Protein AF-A0A7K2ZCA6-F1 (afdb_monomer_lite)

Foldseek 3Di:
DLVQLPDPPVVSLQVVLVVLVVVCVVCLQDLQVSLNSVLSNLVVAPVSCVRNVVSLLCCQPVVPRHPNNLLSNLLSLLALHDPRNVVVSVVSNVSSLVSCQPPVVDLSSLLSNLVRLLQNCVRHDLVSSVVSLLSSLVSQLVDPVSLVVSLVSLLVSLQPRPCSLVSVLVVCVVCVPSCCSRYPPVSNVSSVVNVVVVVPDDDPDPPDPPPDDDDDDD

Radius of gyration: 22.07 Å; chains: 1; bounding box: 41×83×49 Å

Secondary structure (DSSP, 8-state):
-GGGGG---HHHHHHHHHHHHHHHHH-TT--HHHHHHHHHHHTTGGGGHHHHHHHHHHHHTTSPPPHHHHHHHHHHHTS---TTTHHHHHHHHHHHHHHIIIII--HHHHHHHHHHHHHTTTTS-HHHHHHHHHHHHHHHTTSHHHHHHHHHHHHHHHHHSTTHHHHHHHHHHH-HHHHHTTS-HHHHHHHHHHHHHHHHS-----------------

pLDDT: mean 90.27, std 11.47, range [48.47, 98.44]

Structure (mmCIF, N/CA/C/O backbone):
data_AF-A0A7K2ZCA6-F1
#
_entry.id   AF-A0A7K2ZCA6-F1
#
loop_
_atom_site.group_PDB
_atom_site.id
_atom_site.type_symbol
_atom_site.label_atom_id
_atom_site.label_alt_id
_atom_site.label_comp_id
_atom_site.label_asym_id
_atom_site.label_entity_id
_atom_site.label_seq_id
_atom_site.pdbx_PDB_ins_code
_atom_site.Cartn_x
_atom_site.Cartn_y
_atom_site.Cartn_z
_atom_site.occupancy
_atom_site.B_iso_or_equiv
_atom_site.auth_seq_id
_atom_site.auth_comp_id
_atom_site.auth_asym_id
_atom_site.auth_atom_id
_atom_site.pdbx_PDB_model_num
ATOM 1 N N . LEU A 1 1 ? -4.082 -8.682 19.786 1.00 84.31 1 LEU A N 1
ATOM 2 C CA . LEU A 1 1 ? -4.852 -7.916 18.774 1.00 84.31 1 LEU A CA 1
ATOM 3 C C . LEU A 1 1 ? -5.697 -8.796 17.848 1.00 84.31 1 LEU A C 1
ATOM 5 O O . LEU A 1 1 ? -6.873 -8.498 17.698 1.00 84.31 1 LEU A O 1
ATOM 9 N N . ARG A 1 2 ? -5.171 -9.902 17.298 1.00 87.31 2 ARG A N 1
ATOM 10 C CA . ARG A 1 2 ? -5.902 -10.828 16.404 1.00 87.31 2 ARG A CA 1
ATOM 11 C C . ARG A 1 2 ? -7.335 -11.179 16.836 1.00 87.31 2 ARG A C 1
ATOM 13 O O . ARG A 1 2 ? -8.268 -10.980 16.070 1.00 87.31 2 ARG A O 1
ATOM 20 N N . ALA A 1 3 ? -7.519 -11.651 18.072 1.00 86.75 3 ALA A N 1
ATOM 21 C CA . ALA A 1 3 ? -8.837 -12.038 18.590 1.00 86.75 3 ALA A CA 1
ATOM 22 C C . ALA A 1 3 ? -9.839 -10.868 18.645 1.00 86.75 3 ALA A C 1
ATOM 24 O O . ALA A 1 3 ? -11.035 -11.074 18.471 1.00 86.75 3 ALA A O 1
ATOM 25 N N . LEU A 1 4 ? -9.354 -9.635 18.827 1.00 87.25 4 LEU A N 1
ATOM 26 C CA . LEU A 1 4 ? -10.199 -8.440 18.867 1.00 87.25 4 LEU A CA 1
ATOM 27 C C . LEU A 1 4 ? -10.779 -8.095 17.491 1.00 87.25 4 LEU A C 1
ATOM 29 O O . LEU A 1 4 ? -11.805 -7.428 17.416 1.00 87.25 4 LEU A O 1
ATOM 33 N N . ALA A 1 5 ? -10.153 -8.557 16.403 1.00 87.19 5 ALA A N 1
ATOM 34 C CA . ALA A 1 5 ? -10.639 -8.289 15.056 1.00 87.19 5 ALA A CA 1
ATOM 35 C C . ALA A 1 5 ? -11.974 -8.993 14.746 1.00 87.19 5 ALA A C 1
ATOM 37 O O . ALA A 1 5 ? -12.707 -8.533 13.879 1.00 87.19 5 ALA A O 1
ATOM 38 N N . GLY A 1 6 ? -12.312 -10.074 15.455 1.00 84.50 6 GLY A N 1
ATOM 39 C CA . GLY A 1 6 ? -13.585 -10.787 15.287 1.00 84.50 6 GLY A CA 1
ATOM 40 C C . GLY A 1 6 ? -14.728 -10.265 16.164 1.00 84.50 6 GLY A C 1
ATOM 41 O O . GLY A 1 6 ? -15.793 -10.872 16.193 1.00 84.50 6 GLY A O 1
ATOM 42 N N . LEU A 1 7 ? -14.513 -9.194 16.937 1.00 84.94 7 LEU A N 1
ATOM 43 C CA . LEU A 1 7 ? -15.548 -8.638 17.806 1.00 84.94 7 LEU A CA 1
ATOM 44 C C . LEU A 1 7 ? -16.458 -7.695 17.014 1.00 84.94 7 LEU A C 1
ATOM 46 O O . LEU A 1 7 ? -16.050 -6.596 16.642 1.00 84.94 7 LEU A O 1
ATOM 50 N N . ASP A 1 8 ? -17.711 -8.104 16.826 1.00 79.38 8 ASP A N 1
ATOM 51 C CA . ASP A 1 8 ? -18.720 -7.298 16.126 1.00 79.38 8 ASP A CA 1
ATOM 52 C C . ASP A 1 8 ? -19.685 -6.565 17.063 1.00 79.38 8 ASP A C 1
ATOM 54 O O . ASP A 1 8 ? -20.478 -5.737 16.616 1.00 79.38 8 ASP A O 1
ATOM 58 N N . THR A 1 9 ? -19.590 -6.799 18.377 1.00 82.62 9 THR A N 1
ATOM 59 C CA . THR A 1 9 ? -20.341 -6.031 19.376 1.00 82.62 9 THR A CA 1
ATOM 60 C C . THR A 1 9 ? -19.927 -4.554 19.300 1.00 82.62 9 THR A C 1
ATOM 62 O O . THR A 1 9 ? -18.787 -4.238 19.656 1.00 82.62 9 THR A O 1
ATOM 65 N N . PRO A 1 10 ? -20.816 -3.618 18.904 1.00 74.75 10 PRO A N 1
ATOM 66 C CA . PRO A 1 10 ? -20.415 -2.253 18.541 1.00 74.75 10 PRO A CA 1
ATOM 67 C C . PRO A 1 10 ? -19.686 -1.489 19.654 1.00 74.75 10 PRO A C 1
ATOM 69 O O . PRO A 1 10 ? -18.683 -0.825 19.402 1.00 74.75 10 PRO A O 1
ATOM 72 N N . ALA A 1 11 ? -20.147 -1.626 20.902 1.00 78.19 11 ALA A N 1
ATOM 73 C CA . ALA A 1 11 ? -19.530 -0.971 22.056 1.00 78.19 11 ALA A CA 1
ATOM 74 C C . ALA A 1 11 ? -18.094 -1.461 22.324 1.00 78.19 11 ALA A C 1
ATOM 76 O O . ALA A 1 11 ? -17.221 -0.664 22.665 1.00 78.19 11 ALA A O 1
ATOM 77 N N . LEU A 1 12 ? -17.836 -2.759 22.123 1.00 81.19 12 LEU A N 1
ATOM 78 C CA . LEU A 1 12 ? -16.498 -3.337 22.267 1.00 81.19 12 LEU A CA 1
ATOM 79 C C . LEU A 1 12 ? -15.608 -2.938 21.090 1.00 81.19 12 LEU A C 1
ATOM 81 O O . LEU A 1 12 ? -14.467 -2.542 21.299 1.00 81.19 12 LEU A O 1
ATOM 85 N N . ALA A 1 13 ? -16.141 -2.966 19.868 1.00 76.75 13 ALA A N 1
ATOM 86 C CA . ALA A 1 13 ? -15.397 -2.615 18.665 1.00 76.75 13 ALA A CA 1
ATOM 87 C C . ALA A 1 13 ? -14.860 -1.169 18.697 1.00 76.75 13 ALA A C 1
ATOM 89 O O . ALA A 1 13 ? -13.738 -0.920 18.254 1.00 76.75 13 ALA A O 1
ATOM 90 N N . LEU A 1 14 ? -15.613 -0.228 19.281 1.00 75.00 14 LEU A N 1
ATOM 91 C CA . LEU A 1 14 ? -15.149 1.148 19.497 1.00 75.00 14 LEU A CA 1
ATOM 92 C C . LEU A 1 14 ? -13.983 1.225 20.497 1.00 75.00 14 LEU A C 1
ATOM 94 O O . LEU A 1 14 ? -13.027 1.961 20.261 1.00 75.00 14 LEU A O 1
ATOM 98 N N . HIS A 1 15 ? -14.018 0.435 21.575 1.00 84.69 15 HIS A N 1
ATOM 99 C CA . HIS A 1 15 ? -12.923 0.369 22.553 1.00 84.69 15 HIS A CA 1
ATOM 100 C C . HIS A 1 15 ? -11.640 -0.232 21.970 1.00 84.69 15 HIS A C 1
ATOM 102 O O . HIS A 1 15 ? -10.538 0.193 22.318 1.00 84.69 15 HIS A O 1
ATOM 108 N N . VAL A 1 16 ? -11.762 -1.188 21.044 1.00 87.06 16 VAL A N 1
ATOM 109 C CA . VAL A 1 16 ? -10.603 -1.843 20.420 1.00 87.06 16 VAL A CA 1
ATOM 110 C C . VAL A 1 16 ? -9.707 -0.844 19.683 1.00 87.06 16 VAL A C 1
ATOM 112 O O . VAL A 1 16 ? -8.489 -1.003 19.702 1.00 87.06 16 VAL A O 1
ATOM 115 N N . ALA A 1 17 ? -10.261 0.218 19.093 1.00 84.31 17 ALA A N 1
ATOM 116 C CA . ALA A 1 17 ? -9.454 1.262 18.459 1.00 84.31 17 ALA A CA 1
ATOM 117 C C . ALA A 1 17 ? -8.505 1.959 19.455 1.00 84.31 17 ALA A C 1
ATOM 119 O O . ALA A 1 17 ? -7.368 2.264 19.096 1.00 84.31 17 ALA A O 1
ATOM 120 N N . GLY A 1 18 ? -8.945 2.171 20.701 1.00 89.12 18 GLY A N 1
ATOM 121 C CA . GLY A 1 18 ? -8.100 2.682 21.784 1.00 89.12 18 GLY A CA 1
ATOM 122 C C . GLY A 1 18 ? -6.982 1.704 22.142 1.00 89.12 18 GLY A C 1
ATOM 123 O O . GLY A 1 18 ? -5.816 2.083 22.142 1.00 89.12 18 GLY A O 1
ATOM 124 N N . LEU A 1 19 ? -7.317 0.420 22.305 1.00 92.75 19 LEU A N 1
ATOM 125 C CA . LEU A 1 19 ? -6.338 -0.632 22.613 1.00 92.75 19 LEU A CA 1
ATOM 126 C C . LEU A 1 19 ? -5.270 -0.798 21.522 1.00 92.75 19 LEU A C 1
ATOM 128 O O . LEU A 1 19 ? -4.112 -1.071 21.821 1.00 92.75 19 LEU A O 1
ATOM 132 N N . VAL A 1 20 ? -5.638 -0.635 20.247 1.00 93.06 20 VAL A N 1
ATOM 133 C CA . VAL A 1 20 ? -4.668 -0.668 19.140 1.00 93.06 20 VAL A CA 1
ATOM 134 C C . VAL A 1 20 ? -3.692 0.507 19.236 1.00 93.06 20 VAL A C 1
ATOM 136 O O . VAL A 1 20 ? -2.501 0.316 18.999 1.00 93.06 20 VAL A O 1
ATOM 139 N N . ARG A 1 21 ? -4.166 1.704 19.610 1.00 91.56 21 ARG A N 1
ATOM 140 C CA . ARG A 1 21 ? -3.299 2.876 19.820 1.00 91.56 21 ARG A CA 1
ATOM 141 C C . ARG A 1 21 ? -2.362 2.673 21.004 1.00 91.56 21 ARG A C 1
ATOM 143 O O . ARG A 1 21 ? -1.166 2.868 20.847 1.00 91.56 21 ARG A O 1
ATOM 150 N N . GLU A 1 22 ? -2.884 2.214 22.137 1.00 93.69 22 GLU A N 1
ATOM 151 C CA . GLU A 1 22 ? -2.079 1.908 23.327 1.00 93.69 22 GLU A CA 1
ATOM 152 C C . GLU A 1 22 ? -1.014 0.848 23.034 1.00 93.69 22 GLU A C 1
ATOM 154 O O . GLU A 1 22 ? 0.130 0.976 23.461 1.00 93.69 22 GLU A O 1
ATOM 159 N N . TYR A 1 23 ? -1.365 -0.179 22.255 1.00 94.50 23 TYR A N 1
ATOM 160 C CA . TYR A 1 23 ? -0.411 -1.194 21.830 1.00 94.50 23 TYR A CA 1
ATOM 161 C C . TYR A 1 23 ? 0.731 -0.601 20.993 1.00 94.50 23 TYR A C 1
ATOM 163 O O . TYR A 1 23 ? 1.888 -0.920 21.256 1.00 94.50 23 TYR A O 1
ATOM 171 N N . ILE A 1 24 ? 0.409 0.261 20.021 1.00 95.38 24 ILE A N 1
ATOM 172 C CA . ILE A 1 24 ? 1.396 0.954 19.179 1.00 95.38 24 ILE A CA 1
ATOM 173 C C . ILE A 1 24 ? 2.287 1.872 20.020 1.00 95.38 24 ILE A C 1
ATOM 175 O O . ILE A 1 24 ? 3.497 1.887 19.820 1.00 95.38 24 ILE A O 1
ATOM 179 N N . ASP A 1 25 ? 1.705 2.612 20.965 1.00 93.88 25 ASP A N 1
ATOM 180 C CA . ASP A 1 25 ? 2.457 3.499 21.855 1.00 93.88 25 ASP A CA 1
ATOM 181 C C . ASP A 1 25 ? 3.431 2.707 22.748 1.00 93.88 25 ASP A C 1
ATOM 183 O O . ASP A 1 25 ? 4.529 3.180 23.037 1.00 93.88 25 ASP A O 1
ATOM 187 N N . ALA A 1 26 ? 3.053 1.491 23.156 1.00 95.75 26 ALA A N 1
ATOM 188 C CA . ALA A 1 26 ? 3.900 0.600 23.948 1.00 95.75 26 ALA A CA 1
ATOM 189 C C . ALA A 1 26 ? 4.946 -0.178 23.121 1.00 95.75 26 ALA A C 1
ATOM 191 O O . ALA A 1 26 ? 5.958 -0.585 23.685 1.00 95.75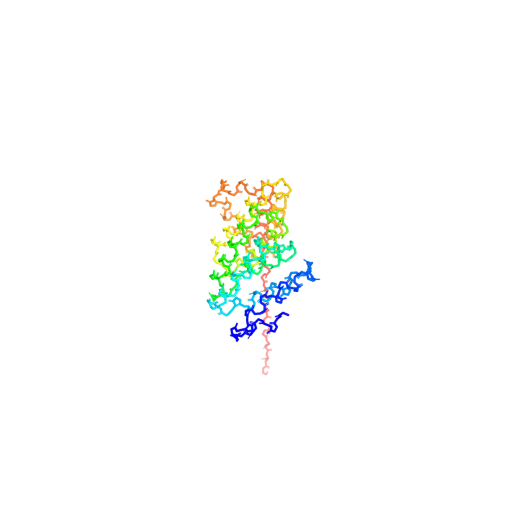 26 ALA A O 1
ATOM 192 N N . HIS A 1 27 ? 4.711 -0.390 21.819 1.00 94.44 27 HIS A N 1
ATOM 193 C CA . HIS A 1 27 ? 5.572 -1.182 20.922 1.00 94.44 27 HIS A CA 1
ATOM 194 C C . HIS A 1 27 ? 5.779 -0.464 19.572 1.00 94.44 27 HIS A C 1
ATOM 196 O O . HIS A 1 27 ? 5.312 -0.942 18.531 1.00 94.44 27 HIS A O 1
ATOM 202 N N . PRO A 1 28 ? 6.449 0.703 19.549 1.00 92.50 28 PRO A N 1
ATOM 203 C CA . PRO A 1 28 ? 6.560 1.540 18.350 1.00 92.50 28 PRO A CA 1
ATOM 204 C C . PRO A 1 28 ? 7.303 0.864 17.182 1.00 92.50 28 PRO A C 1
ATOM 206 O O . PRO A 1 28 ? 7.104 1.215 16.015 1.00 92.50 28 PRO A O 1
ATOM 209 N N . GLU A 1 29 ? 8.151 -0.115 17.473 1.00 93.81 29 GLU A N 1
ATOM 210 C CA . GLU A 1 29 ? 8.862 -0.938 16.498 1.00 93.81 29 GLU A CA 1
ATOM 211 C C . GLU A 1 29 ? 8.018 -2.077 15.902 1.00 93.81 29 GLU A C 1
ATOM 213 O O . GLU A 1 29 ? 8.354 -2.570 14.821 1.00 93.81 29 GLU A O 1
ATOM 218 N N . ASP A 1 30 ? 6.909 -2.473 16.541 1.00 91.25 30 ASP A N 1
ATOM 219 C CA . ASP A 1 30 ? 6.072 -3.593 16.098 1.00 91.25 30 ASP A CA 1
ATOM 220 C C . ASP A 1 30 ? 4.754 -3.140 15.452 1.00 91.25 30 ASP A C 1
ATOM 222 O O . ASP A 1 30 ? 3.684 -3.057 16.060 1.00 91.25 30 ASP A O 1
ATOM 226 N N . GLY A 1 31 ? 4.817 -2.924 14.139 1.00 92.62 31 GLY A N 1
ATOM 227 C CA . GLY A 1 31 ? 3.636 -2.683 13.312 1.00 92.62 31 GLY A CA 1
ATOM 228 C C . GLY A 1 31 ? 2.797 -3.922 12.994 1.00 92.62 31 GLY A C 1
ATOM 229 O O . GLY A 1 31 ? 1.689 -3.783 12.470 1.00 92.62 31 GLY A O 1
ATOM 230 N N . THR A 1 32 ? 3.302 -5.128 13.258 1.00 94.12 32 THR A N 1
ATOM 231 C CA . THR A 1 32 ? 2.765 -6.375 12.692 1.00 94.12 32 THR A CA 1
ATOM 232 C C . THR A 1 32 ? 1.376 -6.674 13.227 1.00 94.12 32 THR A C 1
ATOM 234 O O . THR A 1 32 ? 0.446 -6.897 12.455 1.00 94.12 32 THR A O 1
ATOM 237 N N . HIS A 1 33 ? 1.204 -6.616 14.546 1.00 92.94 33 HIS A N 1
ATOM 238 C CA . HIS A 1 33 ? -0.065 -6.946 15.189 1.00 92.94 33 HIS A CA 1
ATOM 239 C C . HIS A 1 33 ? -1.157 -5.902 14.915 1.00 92.94 33 HIS A C 1
ATOM 241 O O . HIS A 1 33 ? -2.334 -6.252 14.798 1.00 92.94 33 HIS A O 1
ATOM 247 N N . ALA A 1 34 ? -0.779 -4.626 14.791 1.00 93.44 34 ALA A N 1
ATOM 248 C CA . ALA A 1 34 ? -1.700 -3.560 14.408 1.00 93.44 34 ALA A CA 1
ATOM 249 C C . ALA A 1 34 ? -2.155 -3.718 12.950 1.00 93.44 34 ALA A C 1
ATOM 251 O O . ALA A 1 34 ? -3.348 -3.625 12.655 1.00 93.44 34 ALA A O 1
ATOM 252 N N . ALA A 1 35 ? -1.224 -4.018 12.044 1.00 96.00 35 ALA A N 1
ATOM 253 C CA . ALA A 1 35 ? -1.536 -4.277 10.646 1.00 96.00 35 ALA A CA 1
ATOM 254 C C . ALA A 1 35 ? -2.390 -5.544 10.474 1.00 96.00 35 ALA A C 1
ATOM 256 O O . ALA A 1 35 ? -3.366 -5.512 9.731 1.00 96.00 35 ALA A O 1
ATOM 257 N N . GLU A 1 36 ? -2.102 -6.620 11.211 1.00 95.44 36 GLU A N 1
ATOM 258 C CA . GLU A 1 36 ? -2.918 -7.841 11.213 1.00 95.44 36 GLU A CA 1
ATOM 259 C C . GLU A 1 36 ? -4.351 -7.573 11.699 1.00 95.44 36 GLU A C 1
ATOM 261 O O . GLU A 1 36 ? -5.309 -8.067 11.106 1.00 95.44 36 GLU A O 1
ATOM 266 N N . TYR A 1 37 ? -4.524 -6.748 12.738 1.00 94.81 37 TYR A N 1
ATOM 267 C CA . TYR A 1 37 ? -5.855 -6.317 13.170 1.00 94.81 37 TYR A CA 1
ATOM 268 C C . TYR A 1 37 ? -6.615 -5.596 12.047 1.00 94.81 37 TYR A C 1
ATOM 270 O O . TYR A 1 37 ? -7.779 -5.912 11.792 1.00 94.81 37 TYR A O 1
ATOM 278 N N . VAL A 1 38 ? -5.960 -4.658 11.355 1.00 95.88 38 VAL A N 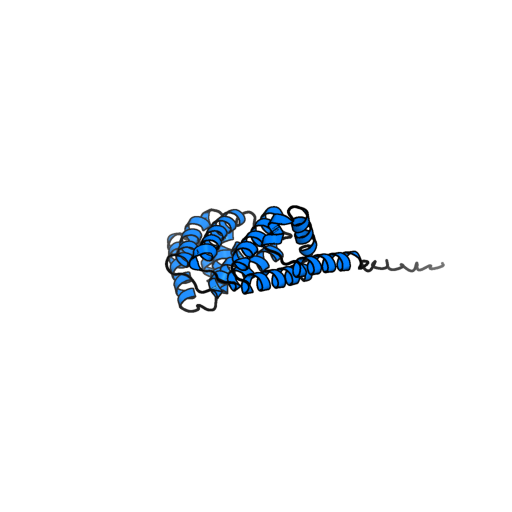1
ATOM 279 C CA . VAL A 1 38 ? -6.560 -3.938 10.221 1.00 95.88 38 VAL A CA 1
ATOM 280 C C . VAL A 1 38 ? -6.912 -4.904 9.089 1.00 95.88 38 VAL A C 1
ATOM 282 O O . VAL A 1 38 ? -8.025 -4.840 8.574 1.00 95.88 38 VAL A O 1
ATOM 285 N N . ASP A 1 39 ? -6.010 -5.821 8.739 1.00 95.88 39 ASP A N 1
ATOM 286 C CA . ASP A 1 39 ? -6.201 -6.810 7.671 1.00 95.88 39 ASP A CA 1
ATOM 287 C C . ASP A 1 39 ? -7.420 -7.704 7.926 1.00 95.88 39 ASP A C 1
ATOM 289 O O . ASP A 1 39 ? -8.269 -7.866 7.054 1.00 95.88 39 ASP A O 1
ATOM 293 N N . LEU A 1 40 ? -7.572 -8.200 9.155 1.00 94.75 40 LEU A N 1
ATOM 294 C CA . LEU A 1 40 ? -8.720 -9.018 9.548 1.00 94.75 40 LEU A CA 1
ATOM 295 C C . LEU A 1 40 ? -10.022 -8.209 9.592 1.00 94.75 40 LEU A C 1
ATOM 297 O O . LEU A 1 40 ? -11.070 -8.684 9.150 1.00 94.75 40 LEU A O 1
ATOM 301 N N . ARG A 1 41 ? -9.988 -6.968 10.095 1.00 93.56 41 ARG A N 1
ATOM 302 C CA . ARG A 1 41 ? -11.185 -6.111 10.112 1.00 93.56 41 ARG A CA 1
ATOM 303 C C . ARG A 1 41 ? -11.647 -5.742 8.713 1.00 93.56 41 ARG A C 1
ATOM 305 O O . ARG A 1 41 ? -12.850 -5.709 8.486 1.00 93.56 41 ARG A O 1
ATOM 312 N N . LEU A 1 42 ? -10.729 -5.529 7.776 1.00 95.06 42 LEU A N 1
ATOM 313 C CA . LEU A 1 42 ? -11.052 -5.235 6.380 1.00 95.06 42 LEU A CA 1
ATOM 314 C C . LEU A 1 42 ? -11.949 -6.307 5.735 1.00 95.06 42 LEU A C 1
ATOM 316 O O . LEU A 1 42 ? -12.755 -5.981 4.865 1.00 95.06 42 LEU A O 1
ATOM 320 N N . GLU A 1 43 ? -11.857 -7.562 6.178 1.00 93.00 43 GLU A N 1
ATOM 321 C CA . GLU A 1 43 ? -12.674 -8.668 5.662 1.00 93.00 43 GLU A CA 1
ATOM 322 C C . GLU A 1 43 ? -14.130 -8.658 6.165 1.00 93.00 43 GLU A C 1
ATOM 324 O O . GLU A 1 43 ? -14.976 -9.340 5.594 1.00 93.00 43 GLU A O 1
ATOM 329 N N . HIS A 1 44 ? -14.475 -7.801 7.134 1.00 89.19 44 HIS A N 1
ATOM 330 C CA . HIS A 1 44 ? -15.870 -7.557 7.541 1.00 89.19 44 HIS A CA 1
ATOM 331 C C . HIS A 1 44 ? -16.608 -6.619 6.5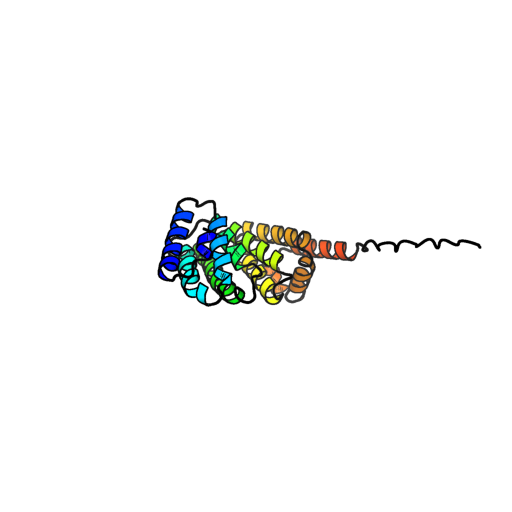58 1.00 89.19 44 HIS A C 1
ATOM 333 O O . HIS A 1 44 ? -17.739 -6.191 6.802 1.00 89.19 44 HIS A O 1
ATOM 339 N N . GLY A 1 45 ? -15.970 -6.282 5.431 1.00 82.25 45 GLY A N 1
ATOM 340 C CA . GLY A 1 45 ? -16.574 -5.546 4.328 1.00 82.25 45 GLY A CA 1
ATOM 341 C C . GLY A 1 45 ? -16.920 -4.094 4.686 1.00 82.25 45 GLY A C 1
ATOM 342 O O . GLY A 1 45 ? -16.226 -3.465 5.489 1.00 82.25 45 GLY A O 1
ATOM 343 N N . PRO A 1 46 ? -17.990 -3.522 4.101 1.00 80.25 46 PRO A N 1
ATOM 344 C CA . PRO A 1 46 ? -18.327 -2.105 4.271 1.00 80.25 46 PRO A CA 1
ATOM 345 C C . PRO A 1 46 ? -18.545 -1.668 5.727 1.00 80.25 46 PRO A C 1
ATOM 347 O O . PRO A 1 46 ? -18.268 -0.517 6.064 1.00 80.25 46 PRO A O 1
ATOM 350 N N . ALA A 1 47 ? -18.987 -2.576 6.605 1.00 84.44 47 ALA A N 1
ATOM 351 C CA . ALA A 1 47 ? -19.205 -2.285 8.022 1.00 84.44 47 ALA A CA 1
ATOM 352 C C . ALA A 1 47 ? -17.903 -1.917 8.759 1.00 84.44 47 ALA A C 1
ATOM 354 O O . ALA A 1 47 ? -17.919 -1.106 9.687 1.00 84.44 47 ALA A O 1
ATOM 355 N N . ALA A 1 48 ? -16.757 -2.442 8.310 1.00 90.75 48 ALA A N 1
ATOM 356 C CA . ALA A 1 48 ? -15.455 -2.150 8.904 1.00 90.75 48 ALA A CA 1
ATOM 357 C C . ALA A 1 48 ? -15.044 -0.680 8.747 1.00 90.75 48 ALA A C 1
ATOM 359 O O . ALA A 1 48 ? -14.254 -0.174 9.548 1.00 90.75 48 ALA A O 1
ATOM 360 N N . ARG A 1 49 ? -15.593 0.023 7.745 1.00 93.00 49 ARG A N 1
ATOM 361 C CA . ARG A 1 49 ? -15.233 1.411 7.430 1.00 93.00 49 ARG A CA 1
ATOM 362 C C . ARG A 1 49 ? -15.434 2.343 8.619 1.00 93.00 49 ARG A C 1
ATOM 364 O O . ARG A 1 49 ? -14.562 3.163 8.887 1.00 93.00 49 ARG A O 1
ATOM 371 N 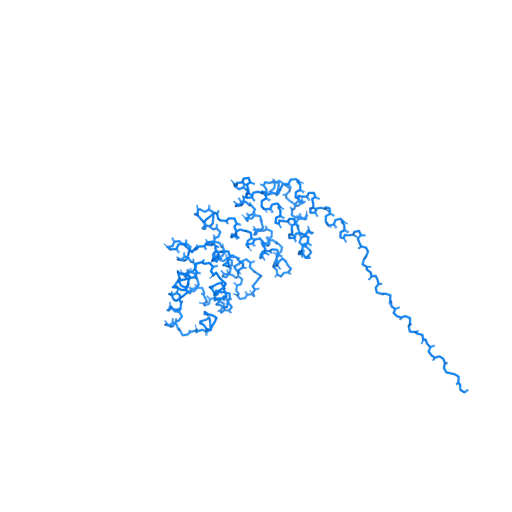N . ALA A 1 50 ? -16.540 2.190 9.349 1.00 90.00 50 ALA A N 1
ATOM 372 C CA . ALA A 1 50 ? -16.870 3.042 10.493 1.00 90.00 50 ALA A CA 1
ATOM 373 C C . ALA A 1 50 ? -15.829 2.968 11.627 1.00 90.00 50 ALA A C 1
ATOM 375 O O . ALA A 1 50 ? -15.696 3.916 12.392 1.00 90.00 50 ALA A O 1
ATOM 376 N N . LEU A 1 51 ? -15.077 1.866 11.716 1.00 90.50 51 LEU A N 1
ATOM 377 C CA . LEU A 1 51 ? -14.041 1.658 12.730 1.00 90.50 51 LEU A CA 1
ATOM 378 C C . LEU A 1 51 ? -12.643 1.954 12.185 1.00 90.50 51 LEU A C 1
ATOM 380 O O . LEU A 1 51 ? -11.847 2.630 12.833 1.00 90.50 51 LEU A O 1
ATOM 384 N N . LEU A 1 52 ? -12.337 1.440 10.990 1.00 94.81 52 LEU A N 1
ATOM 385 C CA . LEU A 1 52 ? -10.993 1.508 10.427 1.00 94.81 52 LEU A CA 1
ATOM 386 C C . LEU A 1 52 ? -10.635 2.894 9.912 1.00 94.81 52 LEU A C 1
ATOM 388 O O . LEU A 1 52 ? -9.489 3.301 10.082 1.00 94.81 52 LEU A O 1
ATOM 392 N N . LEU A 1 53 ? -11.584 3.627 9.321 1.00 94.88 53 LEU A N 1
ATOM 393 C CA . LEU A 1 53 ? -11.288 4.961 8.807 1.00 94.88 53 LEU A CA 1
ATOM 394 C C . LEU A 1 53 ? -10.887 5.920 9.942 1.00 94.88 53 LEU A C 1
ATOM 396 O O . LEU A 1 53 ? -9.775 6.438 9.876 1.00 94.88 53 LEU A O 1
ATOM 400 N N . PRO A 1 54 ? -11.666 6.093 11.031 1.00 93.75 54 PRO A N 1
ATOM 401 C CA . PRO A 1 54 ? -11.236 6.942 12.144 1.00 93.75 54 PRO A CA 1
ATOM 402 C C . PRO A 1 54 ? -9.943 6.462 12.817 1.00 93.75 54 PRO A C 1
ATOM 404 O O . PRO A 1 54 ? -9.100 7.277 13.198 1.00 93.75 54 PRO A O 1
ATOM 407 N N . LEU A 1 55 ? -9.753 5.143 12.950 1.00 94.12 55 LEU A N 1
ATOM 408 C CA . LEU A 1 55 ? -8.531 4.583 13.527 1.00 94.12 55 LEU A CA 1
ATOM 409 C C . LEU A 1 55 ? -7.302 4.958 12.692 1.00 94.12 55 LEU A C 1
ATOM 411 O O . LEU A 1 55 ? -6.385 5.590 13.213 1.00 94.12 55 LEU A O 1
ATOM 415 N N . VAL A 1 56 ? -7.292 4.609 11.403 1.00 96.31 56 VAL A N 1
ATOM 416 C CA . VAL A 1 56 ? -6.153 4.858 10.508 1.00 96.31 56 VAL A CA 1
ATOM 417 C C . VAL A 1 56 ? -5.928 6.355 10.323 1.00 96.31 56 VAL A C 1
ATOM 419 O O . VAL A 1 56 ? -4.792 6.806 10.431 1.00 96.31 56 VAL A O 1
ATOM 422 N N . THR A 1 57 ? -6.984 7.151 10.131 1.00 95.50 57 THR A N 1
ATOM 423 C CA . THR A 1 57 ? -6.848 8.608 10.022 1.00 95.50 57 THR A CA 1
ATOM 424 C C . THR A 1 57 ? -6.203 9.198 11.271 1.00 95.50 57 THR A C 1
ATOM 426 O O . THR A 1 57 ? -5.237 9.943 11.135 1.00 95.50 57 THR A O 1
ATOM 429 N N . GLY A 1 58 ? -6.645 8.833 12.477 1.00 94.25 58 GLY A N 1
ATOM 430 C CA . GLY A 1 58 ? -6.031 9.379 13.689 1.00 94.25 58 GLY A CA 1
ATOM 431 C C . GLY A 1 58 ? -4.653 8.786 14.013 1.00 94.25 58 GLY A C 1
ATOM 432 O O . GLY A 1 58 ? -3.901 9.396 14.765 1.00 94.25 58 GLY A O 1
ATOM 433 N N . LEU A 1 59 ? -4.306 7.599 13.494 1.00 94.25 59 LEU A N 1
ATOM 434 C CA . LEU A 1 59 ? -2.937 7.054 13.558 1.00 94.25 59 LEU A CA 1
ATOM 435 C C . LEU A 1 59 ? -1.986 7.776 12.599 1.00 94.25 59 LEU A C 1
ATOM 437 O O . LEU A 1 59 ? -0.778 7.655 12.738 1.00 94.25 59 LEU A O 1
ATOM 441 N N . LEU A 1 60 ? -2.506 8.488 11.603 1.00 95.38 60 LEU A N 1
ATOM 442 C CA . LEU A 1 60 ? -1.690 9.233 10.651 1.00 95.38 60 LEU A CA 1
ATOM 443 C C . LEU A 1 60 ? -1.666 10.723 10.989 1.00 95.38 60 LEU A C 1
ATOM 445 O O . LEU A 1 60 ? -0.605 11.326 10.975 1.00 95.38 60 LEU A O 1
ATOM 449 N N . ARG A 1 61 ? -2.813 11.328 11.306 1.00 93.00 61 ARG A N 1
ATOM 450 C CA . ARG A 1 61 ? -2.957 12.789 11.396 1.00 93.00 61 ARG A CA 1
ATOM 451 C C . ARG A 1 61 ? -2.895 13.337 12.819 1.00 93.00 61 ARG A C 1
ATOM 453 O O . ARG A 1 61 ? -2.240 14.351 13.024 1.00 93.00 61 ARG A O 1
ATOM 460 N N . ASP A 1 62 ? -3.542 12.679 13.780 1.00 91.75 62 ASP A N 1
ATOM 461 C CA . ASP A 1 62 ? -3.688 13.230 15.137 1.00 91.75 62 ASP A CA 1
ATOM 462 C C . ASP A 1 62 ? -2.457 12.930 16.000 1.00 91.75 62 ASP A C 1
ATOM 464 O O . ASP A 1 62 ? -1.830 13.827 16.560 1.00 91.75 62 ASP A O 1
ATOM 468 N N . ARG A 1 63 ? -2.086 11.647 16.075 1.00 88.88 63 ARG A N 1
ATOM 469 C CA . ARG A 1 63 ? -0.841 11.169 16.684 1.00 88.88 63 ARG A CA 1
ATOM 470 C C . ARG A 1 63 ? -0.162 10.247 15.671 1.00 88.88 63 ARG A C 1
ATOM 472 O O . ARG A 1 63 ? -0.499 9.061 15.637 1.00 88.88 63 ARG A O 1
ATOM 479 N N . PRO A 1 64 ? 0.728 10.786 14.819 1.00 94.00 64 PRO A N 1
ATOM 480 C CA . PRO A 1 64 ? 1.360 10.012 13.763 1.00 94.00 64 PRO A CA 1
ATOM 481 C C . PRO A 1 64 ? 2.109 8.793 14.307 1.00 94.00 64 PRO A C 1
ATOM 483 O O . PRO A 1 64 ? 3.003 8.916 15.143 1.00 94.00 64 PRO A O 1
ATOM 486 N N . ALA A 1 65 ? 1.748 7.617 13.806 1.00 95.25 65 ALA A N 1
ATOM 487 C CA . ALA A 1 65 ? 2.387 6.361 14.137 1.00 95.25 65 ALA A CA 1
ATOM 488 C C . ALA A 1 65 ? 3.823 6.318 13.576 1.00 95.25 65 ALA A C 1
ATOM 490 O O . ALA A 1 65 ? 4.102 6.874 12.502 1.00 95.25 65 ALA A O 1
ATOM 491 N N . PRO A 1 66 ? 4.744 5.624 14.261 1.00 96.12 66 PRO A N 1
ATOM 492 C CA . PRO A 1 66 ? 6.130 5.528 13.826 1.00 96.12 66 PRO A CA 1
ATOM 493 C C . PRO A 1 66 ? 6.260 4.768 12.488 1.00 96.12 66 PRO A C 1
ATOM 495 O O . PRO A 1 66 ? 5.364 4.002 12.105 1.00 96.12 66 PRO A O 1
ATOM 498 N N . PRO A 1 67 ? 7.369 4.963 11.746 1.00 96.50 67 PRO A N 1
ATOM 499 C CA . PRO A 1 67 ? 7.583 4.343 10.436 1.00 96.50 67 PRO A CA 1
ATOM 500 C C . PRO A 1 67 ? 7.358 2.822 10.351 1.00 96.50 67 PRO A C 1
ATOM 502 O O . PRO A 1 67 ? 6.753 2.390 9.366 1.00 96.50 67 PRO A O 1
ATOM 505 N N . PRO A 1 68 ? 7.752 1.990 11.341 1.00 97.44 68 PRO A N 1
ATOM 506 C CA . PRO A 1 68 ? 7.517 0.543 11.281 1.00 97.44 68 PRO A CA 1
ATOM 507 C C . PRO A 1 68 ? 6.027 0.183 11.214 1.00 97.44 68 PRO A C 1
ATOM 509 O O . PRO A 1 68 ? 5.622 -0.677 10.427 1.00 97.44 68 PRO A O 1
ATOM 512 N N . VAL A 1 69 ? 5.193 0.903 11.968 1.00 97.62 69 VAL A N 1
ATOM 513 C CA . VAL A 1 69 ? 3.733 0.741 11.966 1.00 97.62 69 VAL A CA 1
ATOM 514 C C . VAL A 1 69 ? 3.142 1.184 10.634 1.00 97.62 69 VAL A C 1
ATOM 516 O O . VAL A 1 69 ? 2.379 0.438 10.020 1.00 97.62 69 VAL A O 1
ATOM 519 N N . ARG A 1 70 ? 3.536 2.361 10.133 1.00 98.00 70 ARG A N 1
ATOM 520 C CA . ARG A 1 70 ? 3.077 2.859 8.824 1.00 98.00 70 ARG A CA 1
ATOM 521 C C . ARG A 1 70 ? 3.490 1.932 7.682 1.00 98.00 70 ARG A C 1
ATOM 523 O O . ARG A 1 70 ? 2.692 1.679 6.785 1.00 98.00 70 ARG A O 1
ATOM 530 N N . SER A 1 71 ? 4.683 1.349 7.754 1.00 98.25 71 SER A N 1
ATOM 531 C CA . SER A 1 71 ? 5.171 0.362 6.787 1.00 98.25 71 SER A CA 1
ATOM 532 C C . SER A 1 71 ? 4.330 -0.912 6.814 1.00 98.25 71 SER A C 1
ATOM 534 O O . SER A 1 71 ? 3.955 -1.431 5.764 1.00 98.25 71 SER A O 1
ATOM 536 N N . ALA A 1 72 ? 3.983 -1.410 8.003 1.00 98.31 72 ALA A N 1
ATOM 537 C CA . ALA A 1 72 ? 3.110 -2.572 8.145 1.00 98.31 72 ALA A CA 1
ATOM 538 C C . ALA A 1 72 ? 1.693 -2.293 7.606 1.00 98.31 72 ALA A C 1
ATOM 540 O O . ALA A 1 72 ? 1.147 -3.115 6.865 1.00 98.31 72 ALA A O 1
ATOM 541 N N . LEU A 1 73 ? 1.137 -1.107 7.884 1.00 98.12 73 LEU A N 1
ATOM 542 C CA . LEU A 1 73 ? -0.131 -0.656 7.303 1.00 98.12 73 LEU A CA 1
ATOM 543 C C . LEU A 1 73 ? -0.050 -0.566 5.775 1.00 98.12 73 LEU A C 1
ATOM 545 O O . LEU A 1 73 ? -0.938 -1.072 5.096 1.00 98.12 73 LEU A O 1
ATOM 549 N N . ALA A 1 74 ? 1.022 0.000 5.217 1.00 98.31 74 ALA A N 1
ATOM 550 C CA . ALA A 1 74 ? 1.211 0.089 3.772 1.00 98.31 74 ALA A CA 1
ATOM 551 C C . ALA A 1 74 ? 1.195 -1.293 3.099 1.00 98.31 74 ALA A C 1
ATOM 553 O O . ALA A 1 74 ? 0.554 -1.446 2.059 1.00 98.31 74 ALA A O 1
ATOM 554 N N . ARG A 1 75 ? 1.809 -2.320 3.712 1.00 97.75 75 ARG A N 1
ATOM 555 C CA . ARG A 1 75 ? 1.763 -3.700 3.184 1.00 97.75 75 ARG A CA 1
ATOM 556 C C . ARG A 1 75 ? 0.343 -4.246 3.115 1.00 97.75 75 ARG A C 1
ATOM 558 O O . ARG A 1 75 ? -0.039 -4.835 2.108 1.00 97.75 75 ARG A O 1
ATOM 565 N N . VAL A 1 76 ? -0.437 -4.041 4.174 1.00 97.06 76 VAL A N 1
ATOM 566 C CA . VAL A 1 76 ? -1.834 -4.487 4.240 1.00 97.06 76 VAL A CA 1
ATOM 567 C C . VAL A 1 76 ? -2.682 -3.729 3.224 1.00 97.06 76 VAL A C 1
ATOM 569 O O . VAL A 1 76 ? -3.366 -4.334 2.400 1.00 97.06 76 VAL A O 1
ATOM 572 N N . LEU A 1 77 ? -2.610 -2.402 3.215 1.00 97.06 77 LEU A N 1
ATOM 573 C CA . LEU A 1 77 ? -3.463 -1.567 2.372 1.00 97.06 77 LEU A CA 1
ATOM 574 C C . LEU A 1 77 ? -3.148 -1.714 0.874 1.00 97.06 77 LEU A C 1
ATOM 576 O O . LEU A 1 77 ? -4.065 -1.700 0.055 1.00 97.06 77 LEU A O 1
ATOM 580 N N . ALA A 1 78 ? -1.879 -1.925 0.511 1.00 96.50 78 ALA A N 1
ATOM 581 C CA . ALA A 1 78 ? -1.459 -2.184 -0.867 1.00 96.50 78 ALA A CA 1
ATOM 582 C C . ALA A 1 78 ? -1.522 -3.669 -1.274 1.00 96.50 78 ALA A C 1
ATOM 584 O O . ALA A 1 78 ? -1.241 -3.996 -2.432 1.00 96.50 78 ALA A O 1
ATOM 585 N N . GLY A 1 79 ? -1.899 -4.566 -0.359 1.00 92.75 79 GLY A N 1
ATOM 586 C CA . GLY A 1 79 ? -2.121 -5.980 -0.649 1.00 92.75 79 GLY A CA 1
ATOM 587 C C . GLY A 1 79 ? -3.270 -6.216 -1.639 1.00 92.75 79 GLY A C 1
ATOM 588 O O . GLY A 1 79 ? -4.067 -5.326 -1.940 1.00 92.75 79 GLY A O 1
ATOM 589 N N . ALA A 1 80 ? -3.370 -7.439 -2.170 1.00 86.94 80 ALA A N 1
ATOM 590 C CA . ALA A 1 80 ? -4.391 -7.783 -3.166 1.00 86.94 80 ALA A CA 1
ATOM 591 C C . ALA A 1 80 ? -5.830 -7.697 -2.616 1.00 86.94 80 ALA A C 1
ATOM 593 O O . ALA A 1 80 ? -6.735 -7.252 -3.332 1.00 86.94 80 ALA A O 1
ATOM 594 N N . GLY A 1 81 ? -6.019 -8.107 -1.355 1.00 89.00 81 GLY A N 1
ATOM 595 C CA . GLY A 1 81 ? -7.309 -8.152 -0.664 1.00 89.00 81 GLY A CA 1
ATOM 596 C C . GLY A 1 81 ? -8.359 -9.057 -1.324 1.00 89.00 81 GLY A C 1
ATOM 597 O O . GLY A 1 81 ? -8.229 -9.488 -2.476 1.00 89.00 81 GLY A O 1
ATOM 598 N N . SER A 1 82 ? -9.443 -9.310 -0.596 1.00 90.62 82 SER A N 1
ATOM 599 C CA . SER A 1 82 ? -10.655 -9.923 -1.141 1.00 90.62 82 SER A CA 1
ATOM 600 C C . SER A 1 82 ? -11.509 -8.892 -1.886 1.00 90.62 82 SER A C 1
ATOM 602 O O . SER A 1 82 ? -11.299 -7.680 -1.798 1.00 90.62 82 SER A O 1
ATOM 604 N N . THR A 1 83 ? -12.531 -9.353 -2.606 1.00 90.25 83 THR A N 1
ATOM 605 C CA . THR A 1 83 ? -13.519 -8.458 -3.230 1.00 90.25 83 THR A CA 1
ATOM 606 C C . THR A 1 83 ? -14.198 -7.542 -2.205 1.00 90.25 83 THR A C 1
ATOM 608 O O . THR A 1 83 ? -14.468 -6.386 -2.525 1.00 90.25 83 THR A O 1
ATOM 611 N N . ALA A 1 84 ? -14.410 -8.022 -0.974 1.00 90.56 84 ALA A N 1
ATOM 612 C CA . ALA A 1 84 ? -15.047 -7.257 0.094 1.00 90.56 84 ALA A CA 1
ATOM 613 C C . ALA A 1 84 ? -14.128 -6.167 0.671 1.00 90.56 84 ALA A C 1
ATOM 615 O O . ALA A 1 84 ? -14.596 -5.060 0.938 1.00 90.56 84 ALA A O 1
ATOM 616 N N . SER A 1 85 ? -12.826 -6.441 0.821 1.00 93.19 85 SER A N 1
ATOM 617 C CA . SER A 1 85 ? -11.889 -5.484 1.425 1.00 93.19 85 SER A CA 1
ATOM 618 C C . SER A 1 85 ? -11.319 -4.451 0.454 1.00 93.19 85 SER A C 1
ATOM 620 O O . SER A 1 85 ? -10.920 -3.365 0.878 1.00 93.19 85 SER A O 1
ATOM 622 N N . ARG A 1 86 ? -11.289 -4.739 -0.853 1.00 91.62 86 ARG A N 1
ATOM 623 C CA . ARG A 1 86 ? -10.664 -3.875 -1.877 1.00 91.62 86 ARG A CA 1
ATOM 624 C C . ARG A 1 86 ? -11.116 -2.406 -1.873 1.00 91.62 86 ARG A C 1
ATOM 626 O O . ARG A 1 86 ? -10.234 -1.558 -2.019 1.00 91.62 86 ARG A O 1
ATOM 633 N N . PRO A 1 87 ? -12.415 -2.062 -1.747 1.00 93.50 87 PRO A N 1
ATOM 634 C CA . PRO A 1 87 ? -12.834 -0.659 -1.730 1.00 93.50 87 PRO A CA 1
ATOM 635 C C . PRO A 1 87 ? -12.258 0.106 -0.534 1.00 93.50 87 PRO A C 1
ATOM 637 O O . PRO A 1 87 ? -11.663 1.164 -0.715 1.00 93.50 87 PRO A O 1
ATOM 640 N N . LEU A 1 88 ? -12.357 -0.468 0.669 1.00 95.94 88 LEU A N 1
ATOM 641 C CA . LEU A 1 88 ? -11.869 0.173 1.889 1.00 95.94 88 LEU A CA 1
ATOM 642 C C . LEU A 1 88 ? -10.336 0.201 1.950 1.00 95.94 88 LEU A C 1
ATOM 644 O O . LEU A 1 88 ? -9.767 1.204 2.365 1.00 95.94 88 LEU A O 1
ATOM 648 N N . ARG A 1 89 ? -9.645 -0.843 1.467 1.00 95.56 89 ARG A N 1
ATOM 649 C CA . ARG A 1 89 ? -8.179 -0.814 1.306 1.00 95.56 89 ARG A CA 1
ATOM 650 C C . ARG A 1 89 ? -7.739 0.361 0.440 1.00 95.56 89 ARG A C 1
ATOM 652 O O . ARG A 1 89 ? -6.821 1.070 0.828 1.00 95.56 89 ARG A O 1
ATOM 659 N N . ALA A 1 90 ? -8.405 0.584 -0.696 1.00 94.00 90 ALA A N 1
ATOM 660 C CA . ALA A 1 90 ? -8.090 1.701 -1.582 1.00 94.00 90 ALA A CA 1
ATOM 661 C C . ALA A 1 90 ? -8.322 3.055 -0.893 1.00 94.00 90 ALA A C 1
ATOM 663 O O . ALA A 1 90 ? -7.445 3.907 -0.944 1.00 94.00 90 ALA A O 1
ATOM 664 N N . GLU A 1 91 ? -9.450 3.228 -0.199 1.00 96.31 91 GLU A N 1
ATOM 665 C CA . GLU A 1 91 ? -9.744 4.455 0.554 1.00 96.31 91 GLU A CA 1
ATOM 666 C C . GLU A 1 91 ? -8.679 4.748 1.623 1.00 96.31 91 GLU A C 1
ATOM 668 O O . GLU A 1 91 ? -8.128 5.844 1.673 1.00 96.31 91 GLU A O 1
ATOM 673 N N . LEU A 1 92 ? -8.336 3.762 2.453 1.00 97.56 92 LEU A N 1
ATOM 674 C CA . LEU A 1 92 ? -7.338 3.935 3.512 1.00 97.56 92 LEU A CA 1
ATOM 675 C C . LEU A 1 92 ? -5.923 4.133 2.951 1.00 97.56 92 LEU A C 1
ATOM 677 O O . LEU A 1 92 ? -5.119 4.853 3.542 1.00 97.56 92 LEU A O 1
ATOM 681 N N . LEU A 1 93 ? -5.612 3.513 1.810 1.00 97.38 93 LEU A N 1
ATOM 682 C CA . LEU A 1 93 ? -4.335 3.694 1.127 1.00 97.38 93 LEU A CA 1
ATOM 683 C C . LEU A 1 93 ? -4.167 5.126 0.616 1.00 97.38 93 LEU A C 1
ATOM 685 O O . LEU A 1 93 ? -3.070 5.667 0.705 1.00 97.38 93 LEU A O 1
ATOM 689 N N . GLU A 1 94 ? -5.241 5.756 0.135 1.00 96.75 94 GLU A N 1
ATOM 690 C CA . GLU A 1 94 ? -5.221 7.174 -0.236 1.00 96.75 94 GLU A CA 1
ATOM 691 C C . GLU A 1 94 ? -4.906 8.067 0.967 1.00 96.75 94 GLU A C 1
ATOM 693 O O . GLU A 1 94 ? -4.048 8.943 0.863 1.00 96.75 94 GLU A O 1
ATOM 698 N N . VAL A 1 95 ? -5.512 7.791 2.130 1.00 97.50 95 VAL A N 1
ATOM 699 C CA . VAL A 1 95 ? -5.210 8.517 3.377 1.00 97.50 95 VAL A CA 1
ATOM 700 C C . VAL A 1 95 ? -3.731 8.371 3.756 1.00 97.50 95 VAL A C 1
ATOM 702 O O . VAL A 1 95 ? -3.094 9.361 4.124 1.00 97.50 95 VAL A O 1
ATOM 705 N N . LEU A 1 96 ? -3.170 7.160 3.645 1.00 97.69 96 LEU A N 1
ATOM 706 C CA . LEU A 1 96 ? -1.753 6.900 3.914 1.00 97.69 96 LEU A CA 1
ATOM 707 C C . LEU A 1 96 ? -0.844 7.636 2.924 1.00 97.69 96 LEU A C 1
ATOM 709 O O . LEU A 1 96 ? 0.091 8.310 3.341 1.00 97.69 96 LEU A O 1
ATOM 713 N N . LEU A 1 97 ? -1.129 7.558 1.625 1.00 96.25 97 LEU A N 1
ATOM 714 C CA . LEU A 1 97 ? -0.318 8.201 0.590 1.00 96.25 97 LEU A CA 1
ATOM 715 C C . LEU A 1 97 ? -0.342 9.730 0.692 1.00 96.25 97 LEU A C 1
ATOM 717 O O . LEU A 1 97 ? 0.692 10.365 0.494 1.00 96.25 97 LEU A O 1
ATOM 721 N N . GLU A 1 98 ? -1.490 10.325 1.022 1.00 96.44 98 GLU A N 1
ATOM 722 C CA . GLU A 1 98 ? -1.604 11.764 1.281 1.00 96.44 98 GLU A CA 1
ATOM 723 C C . GLU A 1 98 ? -0.762 12.183 2.497 1.00 96.44 98 GLU A C 1
ATOM 725 O O . GLU A 1 98 ? -0.065 13.203 2.460 1.00 96.44 98 GLU A O 1
ATOM 730 N N . PHE A 1 99 ? -0.767 11.372 3.559 1.00 96.69 99 PHE A N 1
ATOM 731 C CA . PHE A 1 99 ? 0.075 11.605 4.728 1.00 96.69 99 PHE A CA 1
ATOM 732 C C . PHE A 1 99 ? 1.571 11.482 4.399 1.00 96.69 99 PHE A C 1
ATOM 734 O O . PHE A 1 99 ? 2.343 12.378 4.744 1.00 96.69 99 PHE A O 1
ATOM 741 N N . GLU A 1 100 ? 1.995 10.427 3.694 1.00 96.00 100 GLU A N 1
ATOM 742 C CA . GLU A 1 100 ? 3.400 10.257 3.288 1.00 96.00 100 GLU A CA 1
ATOM 743 C C . GLU A 1 100 ? 3.872 11.380 2.365 1.00 96.00 100 GLU A C 1
ATOM 745 O O . GLU A 1 100 ? 5.010 11.840 2.463 1.00 96.00 100 GLU A O 1
ATOM 750 N N . GLN A 1 101 ? 2.988 11.864 1.493 1.00 93.62 101 GLN A N 1
ATOM 751 C CA . GLN A 1 101 ? 3.271 12.968 0.588 1.00 93.62 101 GLN A CA 1
ATOM 752 C C . GLN A 1 101 ? 3.561 14.282 1.317 1.00 93.62 101 GLN A C 1
ATOM 754 O O . GLN A 1 101 ? 4.395 15.063 0.843 1.00 93.62 101 GLN A O 1
ATOM 759 N N . THR A 1 102 ? 2.835 14.556 2.397 1.00 91.38 102 THR A N 1
ATOM 760 C CA . THR 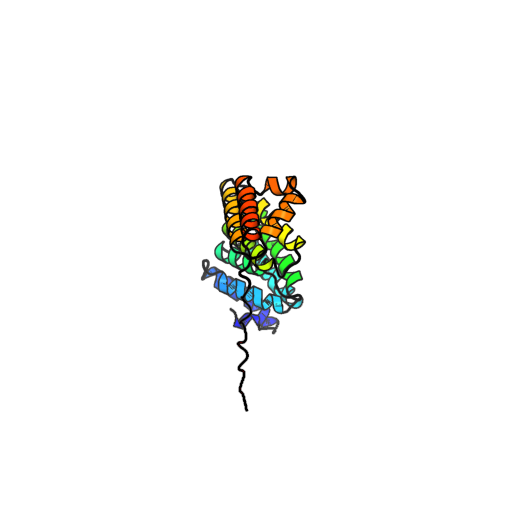A 1 102 ? 2.826 15.862 3.065 1.00 91.38 102 THR A CA 1
ATOM 761 C C . THR A 1 102 ? 3.776 15.887 4.255 1.00 91.38 102 THR A C 1
ATOM 763 O O . THR A 1 102 ? 4.660 16.748 4.305 1.00 91.38 102 THR A O 1
ATOM 766 N N . THR A 1 103 ? 3.657 14.890 5.131 1.00 89.38 103 THR A N 1
ATOM 767 C CA . THR A 1 103 ? 4.240 14.883 6.477 1.00 89.38 103 THR A CA 1
ATOM 768 C C . THR A 1 103 ? 5.195 13.712 6.689 1.00 89.38 103 THR A C 1
ATOM 770 O O . THR A 1 103 ? 6.323 13.929 7.117 1.00 89.38 103 THR A O 1
ATOM 773 N N . GLY A 1 104 ? 4.764 12.485 6.378 1.00 84.12 104 GLY A N 1
ATOM 774 C CA . GLY A 1 104 ? 5.461 11.256 6.765 1.00 84.12 104 GLY A CA 1
ATOM 775 C C . GLY A 1 104 ? 6.812 11.048 6.080 1.00 84.12 104 GLY A C 1
ATOM 776 O O . GLY A 1 104 ? 7.797 10.777 6.762 1.00 84.12 104 GLY A O 1
ATOM 777 N N . ARG A 1 105 ? 6.842 11.198 4.747 1.00 86.88 105 ARG A N 1
ATOM 778 C CA . ARG A 1 105 ? 8.024 11.160 3.862 1.00 86.88 105 ARG A CA 1
ATOM 779 C C . ARG A 1 105 ? 9.025 10.042 4.158 1.00 86.88 105 ARG A C 1
ATOM 781 O O . ARG A 1 105 ? 10.227 10.238 3.985 1.00 86.88 105 ARG A O 1
ATOM 788 N N . ASP A 1 106 ? 8.541 8.880 4.584 1.00 93.50 106 ASP A N 1
ATOM 789 C CA . ASP A 1 106 ? 9.418 7.801 5.019 1.00 93.50 106 ASP A CA 1
ATOM 790 C C . ASP A 1 106 ? 9.667 6.785 3.886 1.00 93.50 106 ASP A C 1
ATOM 792 O O . ASP A 1 106 ? 8.715 6.170 3.388 1.00 93.50 106 ASP A O 1
ATOM 796 N N . PRO A 1 107 ? 10.926 6.584 3.450 1.00 94.44 107 PRO A N 1
ATOM 797 C CA . PRO A 1 107 ? 11.232 5.665 2.358 1.00 94.44 107 PRO A CA 1
ATOM 798 C C . PRO A 1 107 ? 10.904 4.198 2.658 1.00 94.44 107 PRO A C 1
ATOM 800 O O . PRO A 1 107 ? 10.613 3.456 1.720 1.00 94.44 107 PRO A O 1
ATOM 803 N N . ASP A 1 108 ? 10.932 3.760 3.922 1.00 95.50 108 ASP A N 1
ATOM 804 C CA . ASP A 1 108 ? 10.633 2.368 4.285 1.00 95.50 108 ASP A CA 1
ATOM 805 C C . ASP A 1 108 ? 9.145 2.054 4.094 1.00 95.50 108 ASP A C 1
ATOM 807 O O . ASP A 1 108 ? 8.790 0.954 3.657 1.00 95.50 108 ASP A O 1
ATOM 811 N N . VAL A 1 109 ? 8.277 3.046 4.319 1.00 97.62 109 VAL A N 1
ATOM 812 C CA . VAL A 1 109 ? 6.833 2.931 4.072 1.00 97.62 109 VAL A CA 1
ATOM 813 C C . VAL A 1 109 ? 6.554 2.756 2.578 1.00 97.62 109 VAL A C 1
ATOM 815 O O . VAL A 1 109 ? 5.761 1.897 2.183 1.00 97.62 109 VAL A O 1
ATOM 818 N N . LEU A 1 110 ? 7.231 3.536 1.733 1.00 97.38 110 LEU A N 1
ATOM 819 C CA . LEU A 1 110 ? 7.080 3.471 0.277 1.00 97.38 110 LEU A CA 1
ATOM 820 C C . LEU A 1 110 ? 7.670 2.177 -0.298 1.00 97.38 110 LEU A C 1
ATOM 822 O O . LEU A 1 110 ? 7.062 1.564 -1.173 1.00 97.38 110 LEU A O 1
ATOM 826 N N . ASP A 1 111 ? 8.790 1.700 0.241 1.00 96.81 111 ASP A N 1
ATOM 827 C CA . ASP A 1 111 ? 9.344 0.383 -0.086 1.00 96.81 111 ASP A CA 1
ATOM 828 C C . ASP A 1 111 ? 8.377 -0.751 0.262 1.00 96.81 111 ASP A C 1
ATOM 830 O O . ASP A 1 111 ? 8.159 -1.666 -0.537 1.00 96.81 111 ASP A O 1
ATOM 834 N N . ALA A 1 112 ? 7.778 -0.691 1.452 1.00 97.81 112 ALA A N 1
ATOM 835 C CA . ALA A 1 112 ? 6.797 -1.667 1.900 1.00 97.81 112 ALA A CA 1
ATOM 836 C C . ALA A 1 112 ? 5.554 -1.674 0.992 1.00 97.81 112 ALA A C 1
ATOM 838 O O . ALA A 1 112 ? 5.033 -2.745 0.662 1.00 97.81 112 ALA A O 1
ATOM 839 N N . LEU A 1 113 ? 5.127 -0.493 0.533 1.00 97.19 113 LEU A N 1
ATOM 840 C CA . LEU A 1 113 ? 4.061 -0.336 -0.453 1.00 97.19 113 LEU A CA 1
ATOM 841 C C . LEU A 1 113 ? 4.429 -0.975 -1.796 1.00 97.19 113 LEU A C 1
ATOM 843 O O . LEU A 1 113 ? 3.617 -1.709 -2.358 1.00 97.19 113 LEU A O 1
ATOM 847 N N . LEU A 1 114 ? 5.641 -0.733 -2.306 1.00 97.12 114 LEU A N 1
ATOM 848 C CA . LEU A 1 114 ? 6.119 -1.303 -3.572 1.00 97.12 114 LEU A CA 1
ATOM 849 C C . LEU A 1 114 ? 6.178 -2.826 -3.528 1.00 97.12 114 LEU A C 1
ATOM 851 O O . LEU A 1 114 ? 5.708 -3.484 -4.459 1.00 97.12 114 LEU A O 1
ATOM 855 N N . GLN A 1 115 ? 6.687 -3.383 -2.428 1.00 97.31 115 GLN A N 1
ATOM 856 C CA . GLN A 1 115 ? 6.735 -4.825 -2.213 1.00 97.31 115 GLN A CA 1
ATOM 857 C C . GLN A 1 115 ? 5.333 -5.441 -2.277 1.00 97.31 115 GLN A C 1
ATOM 859 O O . GLN A 1 115 ? 5.109 -6.414 -2.998 1.00 97.31 115 GLN A O 1
ATOM 864 N N . ALA A 1 116 ? 4.373 -4.860 -1.553 1.00 97.12 116 ALA A N 1
ATOM 865 C CA . ALA A 1 116 ? 2.994 -5.338 -1.547 1.00 97.12 116 ALA A CA 1
ATOM 866 C C . ALA A 1 116 ? 2.302 -5.137 -2.904 1.00 97.12 116 ALA A C 1
ATOM 868 O O . ALA A 1 116 ? 1.548 -6.004 -3.356 1.00 97.12 116 ALA A O 1
ATOM 869 N N . ALA A 1 117 ? 2.598 -4.033 -3.596 1.00 96.25 117 ALA A N 1
ATOM 870 C CA . ALA A 1 117 ? 2.072 -3.779 -4.925 1.00 96.25 117 ALA A CA 1
ATOM 871 C C . ALA A 1 117 ? 2.542 -4.850 -5.924 1.00 96.25 117 ALA A C 1
ATOM 873 O O . ALA A 1 117 ? 1.708 -5.423 -6.627 1.00 96.25 117 ALA A O 1
ATOM 874 N N . ALA A 1 118 ? 3.837 -5.163 -5.952 1.00 96.62 118 ALA A N 1
ATOM 875 C CA . ALA A 1 118 ? 4.384 -6.195 -6.827 1.00 96.62 118 ALA A CA 1
ATOM 876 C C . ALA A 1 118 ? 3.887 -7.598 -6.452 1.00 96.62 118 ALA A C 1
ATOM 878 O O . ALA A 1 118 ? 3.413 -8.321 -7.324 1.00 96.62 118 ALA A O 1
ATOM 879 N N . ALA A 1 119 ? 3.887 -7.960 -5.165 1.00 95.38 119 ALA A N 1
ATOM 880 C CA . ALA A 1 119 ? 3.373 -9.254 -4.708 1.00 95.38 119 ALA A CA 1
ATOM 881 C C . ALA A 1 119 ? 1.895 -9.471 -5.092 1.00 95.38 119 ALA A C 1
ATOM 883 O O . ALA A 1 119 ? 1.490 -10.573 -5.454 1.00 95.38 119 ALA A O 1
ATOM 884 N N . GLY A 1 120 ? 1.087 -8.406 -5.070 1.00 92.88 120 GLY A N 1
ATOM 885 C CA . GLY A 1 120 ? -0.317 -8.439 -5.482 1.00 92.88 120 GLY A CA 1
ATOM 886 C C . GLY A 1 120 ? -0.557 -8.368 -6.994 1.00 92.88 120 GLY A C 1
ATOM 887 O O . GLY A 1 120 ? -1.716 -8.405 -7.411 1.00 92.88 120 GLY A O 1
ATOM 888 N N . ALA A 1 121 ? 0.483 -8.249 -7.828 1.00 93.19 121 ALA A N 1
ATOM 889 C CA . ALA A 1 121 ? 0.337 -7.965 -9.257 1.00 93.19 121 ALA A CA 1
ATOM 890 C C . ALA A 1 121 ? -0.430 -9.051 -10.031 1.00 93.19 121 ALA A C 1
ATOM 892 O O . ALA A 1 121 ? -1.146 -8.722 -10.970 1.00 93.19 121 ALA A O 1
ATOM 893 N N . GLY A 1 122 ? -0.333 -10.319 -9.616 1.00 90.06 122 GLY A N 1
ATOM 894 C CA . GLY A 1 122 ? -1.074 -11.426 -10.237 1.00 90.06 122 GLY A CA 1
ATOM 895 C C . GLY A 1 122 ? -2.554 -11.512 -9.838 1.00 90.06 122 GLY A C 1
ATOM 896 O O . GLY A 1 122 ? -3.337 -12.153 -10.529 1.00 90.06 122 GLY A O 1
ATOM 897 N N . ALA A 1 123 ? -2.952 -10.866 -8.737 1.00 89.69 123 ALA A N 1
ATOM 898 C CA . ALA A 1 123 ? -4.304 -10.956 -8.171 1.00 89.69 123 ALA A CA 1
ATOM 899 C C . ALA A 1 123 ? -5.107 -9.644 -8.272 1.00 89.69 123 ALA A C 1
ATOM 901 O O . ALA A 1 123 ? -6.294 -9.604 -7.929 1.00 89.69 123 ALA A O 1
ATOM 902 N N . ARG A 1 124 ? -4.470 -8.559 -8.730 1.00 89.69 124 ARG A N 1
ATOM 903 C CA . ARG A 1 124 ? -5.055 -7.222 -8.883 1.00 89.69 124 ARG A CA 1
ATOM 904 C C . ARG A 1 124 ? -4.959 -6.766 -10.345 1.00 89.69 124 ARG A C 1
ATOM 906 O O . ARG A 1 124 ? -3.956 -7.057 -10.988 1.00 89.69 124 ARG A O 1
ATOM 913 N N . PRO A 1 125 ? -5.936 -5.992 -10.861 1.00 90.62 125 PRO A N 1
ATOM 914 C CA . PRO A 1 125 ? -5.840 -5.414 -12.198 1.00 90.62 125 PRO A CA 1
ATOM 915 C C . PRO A 1 125 ? -4.528 -4.656 -12.422 1.00 90.62 125 PRO A C 1
ATOM 917 O O . PRO A 1 125 ? -4.127 -3.841 -11.584 1.00 90.62 125 PRO A O 1
ATOM 920 N N . GLU A 1 126 ? -3.906 -4.882 -13.581 1.00 94.50 126 GLU A N 1
ATOM 921 C CA . GLU A 1 126 ? -2.627 -4.277 -13.971 1.00 94.50 126 GLU A CA 1
ATOM 922 C C . GLU A 1 126 ? -2.634 -2.754 -13.806 1.00 94.50 126 GLU A C 1
ATOM 924 O O . GLU A 1 126 ? -1.715 -2.211 -13.201 1.00 94.50 126 GLU A O 1
ATOM 929 N N . ILE A 1 127 ? -3.706 -2.076 -14.231 1.00 93.88 127 ILE A N 1
ATOM 930 C CA . ILE A 1 127 ? -3.830 -0.614 -14.127 1.00 93.88 127 ILE A CA 1
ATOM 931 C C . ILE A 1 127 ? -3.703 -0.099 -12.687 1.00 93.88 127 ILE A C 1
ATOM 933 O O . ILE A 1 127 ? -3.094 0.942 -12.450 1.00 93.88 127 ILE A O 1
ATOM 937 N N . ARG A 1 128 ? -4.220 -0.846 -11.701 1.00 91.12 128 ARG A N 1
ATOM 938 C CA . ARG A 1 128 ? -4.089 -0.464 -10.290 1.00 91.12 128 ARG A CA 1
ATOM 939 C C . ARG A 1 128 ? -2.681 -0.722 -9.774 1.00 91.12 128 ARG A C 1
ATOM 941 O O . ARG A 1 128 ? -2.153 0.100 -9.037 1.00 91.12 128 ARG A O 1
ATOM 948 N N . THR A 1 129 ? -2.065 -1.838 -10.159 1.00 95.50 129 THR A N 1
ATOM 949 C CA . THR A 1 129 ? -0.666 -2.118 -9.802 1.00 95.50 129 THR A CA 1
ATOM 950 C C . THR A 1 129 ? 0.269 -1.062 -10.395 1.00 95.50 129 THR A C 1
ATOM 952 O O . THR A 1 129 ? 1.090 -0.516 -9.663 1.00 95.50 129 THR A O 1
ATOM 955 N N . ARG A 1 130 ? 0.077 -0.702 -11.670 1.00 97.38 130 ARG A N 1
ATOM 956 C CA . ARG A 1 130 ? 0.789 0.380 -12.361 1.00 97.38 130 ARG A CA 1
ATOM 957 C C . ARG A 1 130 ? 0.686 1.696 -11.591 1.00 97.38 130 ARG A C 1
ATOM 959 O O . ARG A 1 130 ? 1.707 2.298 -11.279 1.00 97.38 130 ARG A O 1
ATOM 966 N N . ALA A 1 131 ? -0.535 2.110 -11.242 1.00 95.44 131 ALA A N 1
ATOM 967 C CA . ALA A 1 131 ? -0.780 3.359 -10.522 1.00 95.44 131 ALA A CA 1
ATOM 968 C C . ALA A 1 131 ? -0.091 3.398 -9.146 1.00 95.44 131 ALA A C 1
ATOM 970 O O . ALA A 1 131 ? 0.489 4.419 -8.782 1.00 95.44 131 ALA A O 1
ATOM 971 N N . LEU A 1 132 ? -0.110 2.289 -8.396 1.00 95.69 132 LEU A N 1
ATOM 972 C CA . LEU A 1 132 ? 0.554 2.203 -7.091 1.00 95.69 132 LEU A CA 1
ATOM 973 C C . LEU A 1 132 ? 2.076 2.285 -7.200 1.00 95.69 132 LEU A C 1
ATOM 975 O O . LEU A 1 132 ? 2.694 3.053 -6.466 1.00 95.69 132 LEU A O 1
ATOM 979 N N . VAL A 1 133 ? 2.670 1.532 -8.131 1.00 97.69 133 VAL A N 1
ATOM 980 C CA . VAL A 1 133 ? 4.121 1.556 -8.365 1.00 97.69 133 VAL A CA 1
ATOM 981 C C . VAL A 1 133 ? 4.564 2.947 -8.811 1.00 97.69 133 VAL A C 1
ATOM 983 O O . VAL A 1 133 ? 5.519 3.488 -8.258 1.00 97.69 133 VAL A O 1
ATOM 986 N N . HIS A 1 134 ? 3.835 3.556 -9.749 1.00 97.69 134 HIS A N 1
ATOM 987 C CA . HIS A 1 134 ? 4.136 4.901 -10.229 1.00 97.69 134 HIS A CA 1
ATOM 988 C C . HIS A 1 134 ? 4.034 5.941 -9.106 1.00 97.69 134 HIS A C 1
ATOM 990 O O . HIS A 1 134 ? 4.932 6.762 -8.937 1.00 97.69 134 HIS A O 1
ATOM 996 N N . ARG A 1 135 ? 2.982 5.887 -8.278 1.00 96.25 135 ARG A N 1
ATOM 997 C CA . ARG A 1 135 ? 2.795 6.847 -7.182 1.00 96.25 135 ARG A CA 1
ATOM 998 C C . ARG A 1 135 ? 3.847 6.712 -6.085 1.00 96.25 135 ARG A C 1
ATOM 1000 O O . ARG A 1 135 ? 4.333 7.735 -5.611 1.00 96.25 135 ARG A O 1
ATOM 1007 N N . ALA A 1 136 ? 4.239 5.493 -5.711 1.00 96.56 136 ALA A N 1
ATOM 1008 C CA . ALA A 1 136 ? 5.376 5.303 -4.808 1.00 96.56 136 ALA A CA 1
ATOM 1009 C C . ALA A 1 136 ? 6.684 5.818 -5.422 1.00 96.56 136 ALA A C 1
ATOM 1011 O O . ALA A 1 136 ? 7.437 6.504 -4.732 1.00 96.56 136 ALA A O 1
ATOM 1012 N N . GLY A 1 137 ? 6.914 5.569 -6.716 1.00 96.75 137 GLY A N 1
ATOM 1013 C CA . GLY A 1 137 ? 8.045 6.131 -7.456 1.00 96.75 137 GLY A CA 1
ATOM 1014 C C . GLY A 1 137 ? 8.081 7.656 -7.377 1.00 96.75 137 GLY A C 1
ATOM 1015 O O . GLY A 1 137 ? 9.062 8.219 -6.908 1.00 96.75 137 GLY A O 1
ATOM 1016 N N . MET A 1 138 ? 6.977 8.328 -7.711 1.00 97.19 138 MET A N 1
ATOM 1017 C CA . MET A 1 138 ? 6.855 9.794 -7.655 1.00 97.19 138 MET A CA 1
ATOM 1018 C C . MET A 1 138 ? 7.104 10.389 -6.262 1.00 97.19 138 MET A C 1
ATOM 1020 O O . MET A 1 138 ? 7.523 11.543 -6.148 1.00 97.19 138 MET A O 1
ATOM 1024 N N . LEU A 1 139 ? 6.820 9.640 -5.194 1.00 96.25 139 LEU A N 1
ATOM 1025 C CA . LEU A 1 139 ? 7.119 10.063 -3.826 1.00 96.25 139 LEU A CA 1
ATOM 1026 C C . LEU A 1 139 ? 8.596 9.850 -3.473 1.00 96.25 139 LEU A C 1
ATOM 1028 O O . LEU A 1 139 ? 9.195 10.733 -2.859 1.00 96.25 139 LEU A O 1
ATOM 1032 N N . LEU A 1 140 ? 9.189 8.731 -3.895 1.00 95.94 140 LEU A N 1
ATOM 1033 C CA . LEU A 1 140 ? 10.592 8.399 -3.642 1.00 95.94 140 LEU A CA 1
ATOM 1034 C C . LEU A 1 140 ? 11.563 9.284 -4.433 1.00 95.94 140 LEU A C 1
ATOM 1036 O O . LEU A 1 140 ? 12.545 9.754 -3.868 1.00 95.94 140 LEU A O 1
ATOM 1040 N N . VAL A 1 141 ? 11.291 9.587 -5.706 1.00 96.06 141 VAL A N 1
ATOM 1041 C CA . VAL A 1 141 ? 12.219 10.366 -6.558 1.00 96.06 141 VAL A CA 1
ATOM 1042 C C . VAL A 1 141 ? 12.352 11.842 -6.176 1.00 96.06 141 VAL A C 1
ATOM 1044 O O . VAL A 1 141 ? 13.118 12.581 -6.788 1.00 96.06 141 VAL A O 1
ATOM 1047 N N . ARG A 1 142 ? 11.636 12.290 -5.140 1.00 94.44 142 ARG A N 1
ATOM 1048 C CA . ARG A 1 142 ? 11.791 13.635 -4.570 1.00 94.44 142 ARG A CA 1
ATOM 1049 C C . ARG A 1 142 ? 13.163 13.855 -3.935 1.00 94.44 142 ARG A C 1
ATOM 1051 O O . ARG A 1 142 ? 13.528 15.004 -3.703 1.00 94.44 142 ARG A O 1
ATOM 1058 N N . THR A 1 143 ? 13.903 12.783 -3.652 1.00 93.44 143 THR A N 1
ATOM 1059 C CA . THR A 1 143 ? 15.303 12.840 -3.226 1.00 93.44 143 THR A CA 1
ATOM 1060 C C . THR A 1 143 ? 16.168 11.913 -4.087 1.00 93.44 143 THR A C 1
ATOM 1062 O O . THR A 1 143 ? 15.674 10.890 -4.574 1.00 93.44 143 THR A O 1
ATOM 1065 N N . PRO A 1 144 ? 17.464 12.220 -4.276 1.00 94.44 144 PRO A N 1
ATOM 1066 C CA . PRO A 1 144 ? 18.388 11.325 -4.976 1.00 94.44 144 PRO A CA 1
ATOM 1067 C C . PRO A 1 144 ? 18.480 9.935 -4.332 1.00 94.44 144 PRO A C 1
ATOM 1069 O O . PRO A 1 144 ? 18.498 8.920 -5.029 1.00 94.44 144 PRO A O 1
ATOM 1072 N N . GLU A 1 145 ? 18.486 9.874 -2.999 1.00 94.19 145 GLU A N 1
ATOM 1073 C CA . GLU A 1 145 ? 18.536 8.621 -2.242 1.00 94.19 145 GLU A CA 1
ATOM 1074 C C . GLU A 1 145 ? 17.275 7.786 -2.478 1.00 94.19 145 GLU A C 1
ATOM 1076 O O . GLU A 1 145 ? 17.355 6.568 -2.654 1.00 94.19 145 GLU A O 1
ATOM 1081 N N . GLY A 1 146 ? 16.109 8.437 -2.519 1.00 95.81 146 GLY A N 1
ATOM 1082 C CA . GLY A 1 146 ? 14.840 7.783 -2.803 1.00 95.81 146 GLY A CA 1
ATOM 1083 C C . GLY A 1 146 ? 14.752 7.296 -4.249 1.00 95.81 146 GLY A C 1
ATOM 1084 O O . GLY A 1 146 ? 14.304 6.173 -4.472 1.00 95.81 146 GLY A O 1
ATOM 1085 N N . ALA A 1 147 ? 15.274 8.051 -5.221 1.00 96.38 147 ALA A N 1
ATOM 1086 C CA . ALA A 1 147 ? 15.376 7.598 -6.611 1.00 96.38 147 ALA A CA 1
ATOM 1087 C C . ALA A 1 147 ? 16.252 6.340 -6.746 1.00 96.38 147 ALA A C 1
ATOM 1089 O O . ALA A 1 147 ? 15.822 5.339 -7.320 1.00 96.38 147 ALA A O 1
ATOM 1090 N N . ALA A 1 148 ? 17.443 6.340 -6.136 1.00 96.62 148 ALA A N 1
ATOM 1091 C CA . ALA A 1 148 ? 18.326 5.172 -6.128 1.00 96.62 148 ALA A CA 1
ATOM 1092 C C . ALA A 1 148 ? 17.686 3.962 -5.422 1.00 96.62 148 ALA A C 1
ATOM 1094 O O . ALA A 1 148 ? 17.887 2.808 -5.814 1.00 96.62 148 ALA A O 1
ATOM 1095 N N . ARG A 1 149 ? 16.901 4.213 -4.369 1.00 96.62 149 ARG A N 1
ATOM 1096 C CA . ARG A 1 149 ? 16.154 3.180 -3.652 1.00 96.62 149 ARG A CA 1
ATOM 1097 C C . ARG A 1 149 ? 15.038 2.581 -4.504 1.00 96.62 149 ARG A C 1
ATOM 1099 O O . ARG A 1 149 ? 14.958 1.356 -4.579 1.00 96.62 149 ARG A O 1
ATOM 1106 N N . PHE A 1 150 ? 14.247 3.417 -5.173 1.00 97.88 150 PHE A N 1
ATOM 1107 C CA . PHE A 1 150 ? 13.185 2.981 -6.074 1.00 97.88 150 PHE A CA 1
ATOM 1108 C C . PHE A 1 150 ? 13.729 2.105 -7.206 1.00 97.88 150 PHE A C 1
ATOM 1110 O O . PHE A 1 150 ? 13.247 0.991 -7.396 1.00 97.88 150 PHE A O 1
ATOM 1117 N N . ASP A 1 151 ? 14.784 2.558 -7.888 1.00 98.19 151 ASP A N 1
ATOM 1118 C CA . ASP A 1 151 ? 15.429 1.823 -8.982 1.00 98.19 151 ASP A CA 1
ATOM 1119 C C . ASP A 1 151 ? 15.898 0.430 -8.546 1.00 98.19 151 ASP A C 1
ATOM 1121 O O . ASP A 1 151 ? 15.591 -0.580 -9.188 1.00 98.19 151 ASP A O 1
ATOM 1125 N N . ARG A 1 152 ? 16.615 0.360 -7.420 1.00 97.88 152 ARG A N 1
ATOM 1126 C CA . ARG A 1 152 ? 17.090 -0.904 -6.850 1.00 97.88 152 ARG A CA 1
ATOM 1127 C C . ARG A 1 152 ? 15.928 -1.833 -6.503 1.00 97.88 152 ARG A C 1
ATOM 1129 O O . ARG A 1 152 ? 15.949 -2.996 -6.903 1.00 97.88 152 ARG A O 1
ATOM 1136 N N . ARG A 1 153 ? 14.904 -1.325 -5.809 1.00 98.00 153 ARG A N 1
ATOM 1137 C CA . ARG A 1 153 ? 13.746 -2.130 -5.405 1.00 98.00 153 ARG A CA 1
ATOM 1138 C C . ARG A 1 153 ? 12.957 -2.629 -6.613 1.00 98.00 153 ARG A C 1
ATOM 1140 O O . ARG A 1 153 ? 12.526 -3.777 -6.623 1.00 98.00 153 ARG A O 1
ATOM 1147 N N . LEU A 1 154 ? 12.793 -1.806 -7.647 1.00 98.00 154 LEU A N 1
ATOM 1148 C CA . LEU A 1 154 ? 12.105 -2.193 -8.878 1.00 98.00 154 LEU A CA 1
ATOM 1149 C C . LEU A 1 154 ? 12.827 -3.348 -9.587 1.00 98.00 154 LEU A C 1
ATOM 1151 O O . LEU A 1 154 ? 12.178 -4.287 -10.048 1.00 98.00 154 LEU A O 1
ATOM 1155 N N . VAL A 1 155 ? 14.163 -3.308 -9.633 1.00 98.44 155 VAL A N 1
ATOM 1156 C CA . VAL A 1 155 ? 14.993 -4.386 -10.193 1.00 98.44 155 VAL A CA 1
ATOM 1157 C C . VAL A 1 155 ? 14.890 -5.671 -9.370 1.00 98.44 155 VAL A C 1
ATOM 1159 O O . VAL A 1 155 ? 14.733 -6.746 -9.950 1.00 98.44 155 VAL A O 1
ATOM 1162 N N . GLU A 1 156 ? 14.964 -5.576 -8.040 1.00 98.00 156 GLU A N 1
ATOM 1163 C CA . GLU A 1 156 ? 14.775 -6.722 -7.136 1.00 98.00 156 GLU A CA 1
ATOM 1164 C C . GLU A 1 156 ? 13.408 -7.375 -7.369 1.00 98.00 156 GLU A C 1
ATOM 1166 O O . GLU A 1 156 ? 13.319 -8.567 -7.649 1.00 98.00 156 GLU A O 1
ATOM 1171 N N . LEU A 1 157 ? 12.341 -6.577 -7.399 1.00 98.00 157 LEU A N 1
ATOM 1172 C CA . LEU A 1 157 ? 10.987 -7.064 -7.652 1.00 98.00 157 LEU A CA 1
ATOM 1173 C C . LEU A 1 157 ? 10.827 -7.687 -9.045 1.00 98.00 157 LEU A C 1
ATOM 1175 O O . LEU A 1 157 ? 10.155 -8.704 -9.188 1.00 98.00 157 LEU A O 1
ATOM 1179 N N . ALA A 1 158 ? 11.450 -7.119 -10.080 1.00 97.19 158 ALA A N 1
ATOM 1180 C CA . ALA A 1 158 ? 11.419 -7.675 -11.436 1.00 97.19 158 ALA A CA 1
ATOM 1181 C C . ALA A 1 158 ? 12.134 -9.035 -11.542 1.00 97.19 158 ALA A C 1
ATOM 1183 O O . ALA A 1 158 ? 11.798 -9.867 -12.400 1.00 97.19 158 ALA A O 1
ATOM 1184 N N . ARG A 1 159 ? 13.124 -9.267 -10.677 1.00 96.56 159 ARG A N 1
ATOM 1185 C CA . ARG A 1 159 ? 13.807 -10.553 -10.550 1.00 96.56 159 ARG A CA 1
ATOM 1186 C C . ARG A 1 159 ? 12.949 -11.558 -9.785 1.00 96.56 159 ARG A C 1
ATOM 1188 O O . ARG A 1 159 ? 12.756 -12.666 -10.286 1.00 96.56 159 ARG A O 1
ATOM 1195 N N . ASP A 1 160 ? 12.435 -11.152 -8.629 1.00 96.06 160 ASP A N 1
ATOM 1196 C CA . ASP A 1 160 ? 11.902 -12.067 -7.616 1.00 96.06 160 ASP A CA 1
ATOM 1197 C C . ASP A 1 160 ? 10.407 -12.363 -7.791 1.00 96.06 160 ASP A C 1
ATOM 1199 O O . ASP A 1 160 ? 9.939 -13.434 -7.406 1.00 96.06 160 ASP A O 1
ATOM 1203 N N . VAL A 1 161 ? 9.643 -11.444 -8.393 1.00 95.50 161 VAL A N 1
ATOM 1204 C CA . VAL A 1 161 ? 8.196 -11.600 -8.585 1.00 95.50 161 VAL A CA 1
ATOM 1205 C C . VAL A 1 161 ? 7.892 -12.076 -10.013 1.00 95.50 161 VAL A C 1
ATOM 1207 O O . VAL A 1 161 ? 8.129 -11.339 -10.980 1.00 95.50 161 VAL A O 1
ATOM 1210 N N . PRO A 1 162 ? 7.317 -13.284 -10.185 1.00 91.88 162 PRO A N 1
ATOM 1211 C CA . PRO A 1 162 ? 6.961 -13.805 -11.500 1.00 91.88 162 PRO A CA 1
ATOM 1212 C C . PRO A 1 162 ? 6.045 -12.855 -12.280 1.00 91.88 162 PRO A C 1
ATOM 1214 O O . PRO A 1 162 ? 5.051 -12.353 -11.763 1.00 91.88 162 PRO A O 1
ATOM 1217 N N . GLY A 1 163 ? 6.385 -12.602 -13.546 1.00 92.62 163 GLY A N 1
ATOM 1218 C CA . GLY A 1 163 ? 5.605 -11.741 -14.442 1.00 92.62 163 GLY A CA 1
ATOM 1219 C C . GLY A 1 163 ? 5.737 -10.232 -14.192 1.00 92.62 163 GLY A C 1
ATOM 1220 O O . GLY A 1 163 ? 5.321 -9.449 -15.045 1.00 92.62 163 GLY A O 1
ATOM 1221 N N . PHE A 1 164 ? 6.360 -9.797 -13.091 1.00 96.25 164 PHE A N 1
ATOM 1222 C CA . PHE A 1 164 ? 6.482 -8.372 -12.776 1.00 96.25 164 PHE A CA 1
ATOM 1223 C C . PHE A 1 164 ? 7.418 -7.624 -13.735 1.00 96.25 164 PHE A C 1
ATOM 1225 O O . PHE A 1 164 ? 7.092 -6.523 -14.166 1.00 96.25 164 PHE A O 1
ATOM 1232 N N . ALA A 1 165 ? 8.525 -8.239 -14.171 1.00 96.38 165 ALA A N 1
ATOM 1233 C CA . ALA A 1 165 ? 9.398 -7.641 -15.190 1.00 96.38 165 ALA A CA 1
ATOM 1234 C C . ALA A 1 165 ? 8.648 -7.338 -16.500 1.00 96.38 165 ALA A C 1
ATOM 1236 O O . ALA A 1 165 ? 8.791 -6.255 -17.064 1.00 96.38 165 ALA A O 1
ATOM 1237 N N . ALA A 1 166 ? 7.808 -8.272 -16.958 1.00 95.88 166 ALA A N 1
ATOM 1238 C CA . ALA A 1 166 ? 7.013 -8.099 -18.169 1.00 95.88 166 ALA A CA 1
ATOM 1239 C C . ALA A 1 166 ? 5.990 -6.958 -18.031 1.00 95.88 166 ALA A C 1
ATOM 1241 O O . ALA A 1 166 ? 5.789 -6.212 -18.987 1.00 95.88 166 ALA A O 1
ATOM 1242 N N . LEU A 1 167 ? 5.380 -6.799 -16.850 1.00 96.94 167 LEU A N 1
ATOM 1243 C CA . LEU A 1 167 ? 4.499 -5.670 -16.537 1.00 96.94 167 LEU A CA 1
ATOM 1244 C C . LEU A 1 167 ? 5.246 -4.336 -16.631 1.00 96.94 167 LEU A C 1
ATOM 1246 O O . LEU A 1 167 ? 4.816 -3.441 -17.354 1.00 96.94 167 LEU A O 1
ATOM 1250 N N . VAL A 1 168 ? 6.397 -4.229 -15.960 1.00 97.44 168 VAL A N 1
ATOM 1251 C CA . VAL A 1 168 ? 7.215 -3.008 -15.970 1.00 97.44 168 VAL A CA 1
ATOM 1252 C C . VAL A 1 168 ? 7.629 -2.645 -17.396 1.00 97.44 168 VAL A C 1
ATOM 1254 O O . VAL A 1 168 ? 7.458 -1.500 -17.799 1.00 97.44 168 VAL A O 1
ATOM 1257 N N . ILE A 1 169 ? 8.094 -3.609 -18.195 1.00 97.06 169 ILE A N 1
ATOM 1258 C CA . ILE A 1 169 ? 8.483 -3.367 -19.595 1.00 97.06 169 ILE A CA 1
ATOM 1259 C C . ILE A 1 169 ? 7.313 -2.838 -20.426 1.00 97.06 169 ILE A C 1
ATOM 1261 O O . ILE A 1 169 ? 7.509 -1.912 -21.212 1.00 97.06 169 ILE A O 1
ATOM 1265 N N . ARG A 1 170 ? 6.100 -3.379 -20.242 1.00 96.69 170 ARG A N 1
ATOM 1266 C CA . ARG A 1 170 ? 4.908 -2.843 -20.912 1.00 96.69 170 ARG A CA 1
ATOM 1267 C C . ARG A 1 170 ? 4.647 -1.401 -20.507 1.00 96.69 170 ARG A C 1
ATOM 1269 O O . ARG A 1 170 ? 4.505 -0.556 -21.377 1.00 96.69 170 ARG A O 1
ATOM 1276 N N . TRP A 1 171 ? 4.677 -1.081 -19.215 1.00 97.50 171 TRP A N 1
ATOM 1277 C CA . TRP A 1 171 ? 4.425 0.290 -18.760 1.00 97.50 171 TRP A CA 1
ATOM 1278 C C . TRP A 1 171 ? 5.451 1.290 -19.296 1.00 97.50 171 TRP A C 1
ATOM 1280 O O . TRP A 1 171 ? 5.068 2.375 -19.740 1.00 97.50 171 TRP A O 1
ATOM 1290 N N . LEU A 1 172 ? 6.730 0.897 -19.310 1.00 95.75 172 LEU A N 1
ATOM 1291 C CA . LEU A 1 172 ? 7.826 1.674 -19.892 1.00 95.75 172 LEU A CA 1
ATOM 1292 C C . LEU A 1 172 ? 7.639 1.910 -21.398 1.00 95.75 172 LEU A C 1
ATOM 1294 O O . LEU A 1 172 ? 8.021 2.968 -21.894 1.00 95.75 172 LEU A O 1
ATOM 1298 N N . ALA A 1 173 ? 7.077 0.940 -22.123 1.00 96.25 173 ALA A N 1
ATOM 1299 C CA . ALA A 1 173 ? 6.788 1.060 -23.550 1.00 96.25 173 ALA A CA 1
ATOM 1300 C C . ALA A 1 173 ? 5.531 1.903 -23.825 1.00 96.25 173 ALA A C 1
ATOM 1302 O O . ALA A 1 173 ? 5.533 2.712 -24.749 1.00 96.25 173 ALA A O 1
ATOM 1303 N N . ASP A 1 174 ? 4.490 1.743 -23.007 1.00 97.06 174 ASP A N 1
ATOM 1304 C CA . ASP A 1 174 ? 3.196 2.409 -23.177 1.00 97.06 174 ASP A CA 1
ATOM 1305 C C . ASP A 1 174 ? 3.263 3.915 -22.879 1.00 97.06 174 ASP A C 1
ATOM 1307 O O . ASP A 1 174 ? 2.549 4.696 -23.504 1.00 97.06 174 ASP A O 1
ATOM 1311 N N . ALA A 1 175 ? 4.085 4.340 -21.909 1.00 95.94 175 ALA A N 1
ATOM 1312 C CA . ALA A 1 175 ? 4.239 5.755 -21.549 1.00 95.94 175 ALA A CA 1
ATOM 1313 C C . ALA A 1 175 ? 5.690 6.101 -21.157 1.00 95.94 175 ALA A C 1
ATOM 1315 O O . ALA A 1 175 ? 5.988 6.354 -19.986 1.00 95.94 175 ALA A O 1
ATOM 1316 N N . PRO A 1 176 ? 6.626 6.135 -22.116 1.00 93.38 176 PRO A N 1
ATOM 1317 C CA . PRO A 1 176 ? 8.047 6.260 -21.809 1.00 93.38 176 PRO A CA 1
ATOM 1318 C C . PRO A 1 176 ? 8.397 7.569 -21.093 1.00 93.38 176 PRO A C 1
ATOM 1320 O O . PRO A 1 176 ? 9.275 7.568 -20.235 1.00 93.38 176 PRO A O 1
ATOM 1323 N N . GLN A 1 177 ? 7.713 8.673 -21.401 1.00 94.25 177 GLN A N 1
ATOM 1324 C CA . GLN A 1 177 ? 7.955 9.974 -20.770 1.00 94.25 177 GLN A CA 1
ATOM 1325 C C . GLN A 1 177 ? 7.457 10.015 -19.321 1.00 94.25 177 GLN A C 1
ATOM 1327 O O . GLN A 1 177 ? 8.122 10.603 -18.475 1.00 94.25 177 GLN A O 1
ATOM 1332 N N . GLU A 1 178 ? 6.321 9.369 -19.035 1.00 95.94 178 GLU A N 1
ATOM 1333 C CA . GLU A 1 178 ? 5.783 9.232 -17.674 1.00 95.94 178 GLU A CA 1
ATOM 1334 C C . GLU A 1 178 ? 6.790 8.477 -16.799 1.00 95.94 178 GLU A C 1
ATOM 1336 O O . GLU A 1 178 ? 7.214 8.962 -15.753 1.00 95.94 178 GLU A O 1
ATOM 1341 N N . TRP A 1 179 ? 7.261 7.323 -17.272 1.00 97.25 179 TRP A N 1
ATOM 1342 C CA . TRP A 1 179 ? 8.147 6.479 -16.479 1.00 97.25 179 TRP A CA 1
ATOM 1343 C C . TRP A 1 179 ? 9.602 6.940 -16.442 1.00 97.25 179 TRP A C 1
ATOM 1345 O O . TRP A 1 179 ? 10.297 6.628 -15.478 1.00 97.25 179 TRP A O 1
ATOM 1355 N N . ALA A 1 180 ? 10.074 7.708 -17.426 1.00 95.06 180 ALA A N 1
ATOM 1356 C CA . ALA A 1 180 ? 11.409 8.307 -17.381 1.00 95.06 180 ALA A CA 1
ATOM 1357 C C . ALA A 1 180 ? 11.573 9.312 -16.227 1.00 95.06 180 ALA A C 1
ATOM 1359 O O . ALA A 1 180 ? 12.698 9.568 -15.806 1.00 95.06 180 ALA A O 1
ATOM 1360 N N . ALA A 1 181 ? 10.471 9.860 -15.699 1.00 95.44 181 ALA A N 1
ATOM 1361 C CA . ALA A 1 181 ? 10.499 10.725 -14.521 1.00 95.44 181 ALA A CA 1
ATOM 1362 C C . ALA A 1 181 ? 10.768 9.958 -13.213 1.00 95.44 181 ALA A C 1
ATOM 1364 O O . ALA A 1 181 ? 11.176 10.571 -12.228 1.00 95.44 181 ALA A O 1
ATOM 1365 N N . VAL A 1 182 ? 10.532 8.640 -13.191 1.00 96.69 182 VAL A N 1
ATOM 1366 C CA . VAL A 1 182 ? 10.622 7.820 -11.971 1.00 96.69 182 VAL A CA 1
ATOM 1367 C C . VAL A 1 182 ? 11.640 6.685 -12.046 1.00 96.69 182 VAL A C 1
ATOM 1369 O O . VAL A 1 182 ? 12.177 6.308 -11.013 1.00 96.69 182 VAL A O 1
ATOM 1372 N N . VAL A 1 183 ? 11.915 6.136 -13.231 1.00 97.06 183 VAL A N 1
ATOM 1373 C CA . VAL A 1 183 ? 12.826 4.998 -13.428 1.00 97.06 183 VAL A CA 1
ATOM 1374 C C . VAL A 1 183 ? 14.100 5.463 -14.117 1.00 97.06 183 VAL A C 1
ATOM 1376 O O . VAL A 1 183 ? 14.070 5.965 -15.245 1.00 97.06 183 VAL A O 1
ATOM 1379 N N . GLY A 1 184 ? 15.239 5.221 -13.476 1.00 95.50 184 GLY A N 1
ATOM 1380 C CA . GLY A 1 184 ? 16.542 5.535 -14.037 1.00 95.50 184 GLY A CA 1
ATOM 1381 C C . GLY A 1 184 ? 16.897 4.655 -15.248 1.00 95.50 184 GLY A C 1
ATOM 1382 O O . GLY A 1 184 ? 16.522 3.476 -15.318 1.00 95.50 184 GLY A O 1
ATOM 1383 N N . PRO A 1 185 ? 17.704 5.163 -16.204 1.00 94.06 185 PRO A N 1
ATOM 1384 C CA . PRO A 1 185 ? 18.093 4.413 -17.404 1.00 94.06 185 PRO A CA 1
ATOM 1385 C C . PRO A 1 185 ? 18.785 3.071 -17.117 1.00 94.06 185 PRO A C 1
ATOM 1387 O O . PRO A 1 185 ? 18.693 2.128 -17.905 1.00 94.06 185 PRO A O 1
ATOM 1390 N N . SE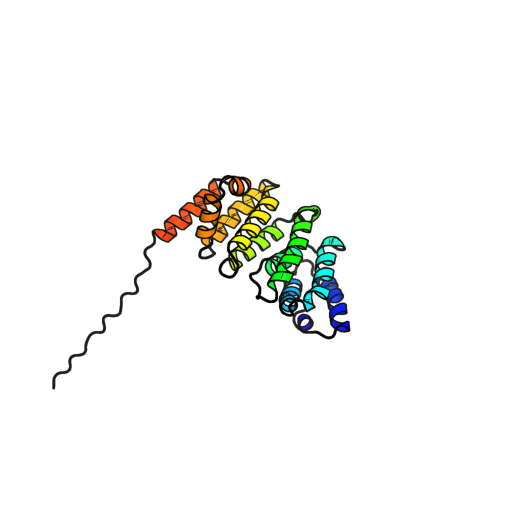R A 1 186 ? 19.507 2.966 -16.000 1.00 95.25 186 SER A N 1
ATOM 1391 C CA . SER A 1 186 ? 20.194 1.731 -15.602 1.00 95.25 186 SER A CA 1
ATOM 1392 C C . SER A 1 186 ? 19.231 0.675 -15.054 1.00 95.25 186 SER A C 1
ATOM 1394 O O . SER A 1 186 ? 19.357 -0.497 -15.418 1.00 95.25 186 SER A O 1
ATOM 1396 N N . ALA A 1 187 ? 18.240 1.071 -14.248 1.00 95.94 187 ALA A N 1
ATOM 1397 C CA . ALA A 1 187 ? 17.201 0.159 -13.774 1.00 95.94 187 ALA A CA 1
ATOM 1398 C C . ALA A 1 187 ? 16.377 -0.380 -14.947 1.00 95.94 187 ALA A C 1
ATOM 1400 O O . ALA A 1 187 ? 16.227 -1.595 -15.081 1.00 95.94 187 ALA A O 1
ATOM 1401 N N . ARG A 1 188 ? 15.962 0.503 -15.867 1.00 95.12 188 ARG A N 1
ATOM 1402 C CA . ARG A 1 188 ? 15.277 0.124 -17.111 1.00 95.12 188 ARG A CA 1
ATOM 1403 C C . ARG A 1 188 ? 16.028 -0.961 -17.891 1.00 95.12 188 ARG A C 1
ATOM 1405 O O . ARG A 1 188 ? 15.468 -2.027 -18.134 1.00 95.12 188 ARG A O 1
ATOM 1412 N N . ARG A 1 189 ? 17.305 -0.724 -18.219 1.00 96.00 189 ARG A N 1
ATOM 1413 C CA . ARG A 1 189 ? 18.136 -1.700 -18.953 1.00 96.00 189 ARG A CA 1
ATOM 1414 C C . ARG A 1 189 ? 18.257 -3.032 -18.214 1.00 96.00 189 ARG A C 1
ATOM 1416 O O . ARG A 1 189 ? 18.252 -4.089 -18.838 1.00 96.00 189 ARG A O 1
ATOM 1423 N N . THR A 1 190 ? 18.352 -2.990 -16.886 1.00 97.00 190 THR A N 1
ATOM 1424 C CA . THR A 1 190 ? 18.452 -4.202 -16.064 1.00 97.00 190 THR A CA 1
ATOM 1425 C C . THR A 1 190 ? 17.165 -5.024 -16.123 1.00 97.00 190 THR A C 1
ATOM 1427 O O . THR A 1 190 ? 17.228 -6.238 -16.303 1.00 97.00 190 THR A O 1
ATOM 1430 N N . VAL A 1 191 ? 15.996 -4.384 -16.034 1.00 95.06 191 VAL A N 1
ATOM 1431 C CA . VAL A 1 191 ? 14.696 -5.067 -16.151 1.00 95.06 191 VAL A CA 1
ATOM 1432 C C . VAL A 1 191 ? 14.512 -5.677 -17.547 1.00 95.06 191 VAL A C 1
ATOM 1434 O O . VAL A 1 191 ? 14.111 -6.836 -17.660 1.00 95.06 191 VAL A O 1
ATOM 1437 N N . GLU A 1 192 ? 14.862 -4.941 -18.605 1.00 94.06 192 GLU A N 1
ATOM 1438 C CA . GLU A 1 192 ? 14.824 -5.429 -19.995 1.00 94.06 192 GLU A CA 1
ATOM 1439 C C . GLU A 1 192 ? 15.734 -6.660 -20.199 1.00 94.06 192 GLU A C 1
ATOM 1441 O O . GLU A 1 192 ? 15.329 -7.652 -20.817 1.00 94.06 192 GLU A O 1
ATOM 1446 N N . ALA A 1 193 ? 16.942 -6.643 -19.626 1.00 93.81 193 ALA A N 1
ATOM 1447 C CA . ALA A 1 193 ? 17.879 -7.766 -19.685 1.00 93.81 193 ALA A CA 1
ATOM 1448 C C . ALA A 1 193 ? 17.377 -9.007 -18.922 1.00 93.81 193 ALA A C 1
ATOM 1450 O O . ALA A 1 193 ? 17.532 -10.132 -19.409 1.00 93.81 193 ALA A O 1
ATOM 1451 N N . LEU A 1 194 ? 16.746 -8.822 -17.753 1.00 93.12 194 LEU A N 1
ATOM 1452 C CA . LEU A 1 194 ? 16.142 -9.912 -16.973 1.00 93.12 194 LEU A CA 1
ATOM 1453 C C . LEU A 1 194 ? 15.044 -10.628 -17.764 1.00 93.12 194 LEU A C 1
ATOM 1455 O O . LEU A 1 194 ? 15.009 -11.858 -17.807 1.00 93.12 194 LEU A O 1
ATOM 1459 N N . GLU A 1 195 ? 14.165 -9.872 -18.418 1.00 89.75 195 GLU A N 1
ATOM 1460 C CA . GLU A 1 195 ? 13.082 -10.449 -19.213 1.00 89.75 195 GLU A CA 1
ATOM 1461 C C . GLU A 1 195 ? 13.595 -11.140 -20.481 1.00 89.75 195 GLU A C 1
ATOM 1463 O O . GLU A 1 195 ? 13.129 -12.226 -20.826 1.00 89.75 195 GLU A O 1
ATOM 1468 N N . THR A 1 196 ? 14.600 -10.562 -21.142 1.00 89.25 196 THR A N 1
ATOM 1469 C CA . THR A 1 196 ? 15.253 -11.192 -22.301 1.00 89.25 196 THR A CA 1
ATOM 1470 C C . THR A 1 196 ? 15.881 -12.529 -21.912 1.00 89.25 196 THR A C 1
ATOM 1472 O O . THR A 1 196 ? 15.663 -13.536 -22.585 1.00 89.25 196 THR A O 1
ATOM 1475 N N . SER A 1 197 ? 16.589 -12.564 -20.780 1.00 88.25 197 SER A N 1
ATOM 1476 C CA . SER A 1 197 ? 17.196 -13.789 -20.246 1.00 88.25 197 SER A CA 1
ATOM 1477 C C . SER A 1 197 ? 16.136 -14.844 -19.924 1.00 88.25 197 SER A C 1
ATOM 1479 O O . SER A 1 197 ? 16.291 -16.006 -20.289 1.00 88.25 197 SER A O 1
ATOM 1481 N N . ARG A 1 198 ? 15.015 -14.439 -19.312 1.00 85.44 198 ARG A N 1
ATOM 1482 C CA . ARG A 1 198 ? 13.897 -15.335 -18.984 1.00 85.44 198 ARG A CA 1
ATOM 1483 C C . ARG A 1 198 ? 13.243 -15.945 -20.228 1.00 85.44 198 ARG A C 1
ATOM 1485 O O . ARG A 1 198 ? 12.879 -17.114 -20.193 1.00 85.44 198 ARG A O 1
ATOM 1492 N N . ARG A 1 199 ? 13.114 -15.185 -21.322 1.00 82.56 199 ARG A N 1
ATOM 1493 C CA . ARG A 1 199 ? 12.587 -15.684 -22.609 1.00 82.56 199 ARG A CA 1
ATOM 1494 C C . ARG A 1 199 ? 13.567 -16.597 -23.345 1.00 82.56 199 ARG A C 1
ATOM 1496 O O . ARG A 1 199 ? 13.131 -17.482 -24.071 1.00 82.56 199 ARG A O 1
ATOM 1503 N N . ALA A 1 200 ? 14.869 -16.372 -23.174 1.00 80.50 200 ALA A N 1
ATOM 1504 C CA . ALA A 1 200 ? 15.920 -17.165 -23.806 1.00 80.50 200 ALA A CA 1
ATOM 1505 C C . ALA A 1 200 ? 16.149 -18.525 -23.128 1.00 80.50 200 ALA A C 1
ATOM 1507 O O . ALA A 1 200 ? 16.708 -19.416 -23.760 1.00 80.50 200 ALA A O 1
ATOM 1508 N N . MET A 1 201 ? 15.728 -18.706 -21.869 1.00 71.12 201 MET A N 1
ATOM 1509 C CA . MET A 1 201 ? 15.803 -19.995 -21.178 1.00 71.12 201 MET A CA 1
ATOM 1510 C C . MET A 1 201 ? 14.720 -20.953 -21.708 1.00 71.12 201 MET A C 1
ATOM 1512 O O . MET A 1 201 ? 13.536 -20.729 -21.445 1.00 71.12 201 MET A O 1
ATOM 1516 N N . PRO A 1 202 ? 15.080 -22.040 -22.420 1.00 61.19 202 PRO A N 1
ATOM 1517 C CA . PRO A 1 202 ? 14.106 -23.052 -22.795 1.00 61.19 202 PRO A CA 1
ATOM 1518 C C . PRO A 1 202 ? 13.627 -23.770 -21.529 1.00 61.19 202 PRO A C 1
ATOM 1520 O O . PRO A 1 202 ? 14.437 -24.242 -20.729 1.00 61.19 202 PRO A O 1
ATOM 1523 N N . MET A 1 203 ? 12.306 -23.850 -21.341 1.00 59.03 203 MET A N 1
ATOM 1524 C CA . MET A 1 203 ? 11.701 -24.688 -20.302 1.00 59.03 203 MET A CA 1
ATOM 1525 C C . MET A 1 203 ? 12.242 -26.118 -20.444 1.00 59.03 203 MET A C 1
ATOM 1527 O O . MET A 1 203 ? 12.214 -26.645 -21.561 1.00 59.03 203 MET A O 1
ATOM 1531 N N . PRO A 1 204 ? 12.722 -26.772 -19.368 1.00 56.09 204 PRO A N 1
ATOM 1532 C CA . PRO A 1 204 ? 13.090 -28.174 -19.445 1.00 56.09 204 PRO A CA 1
ATOM 1533 C C . PRO A 1 204 ? 11.828 -28.962 -19.791 1.00 56.09 204 PRO A C 1
ATOM 1535 O O . PRO A 1 204 ? 10.915 -29.110 -18.979 1.00 56.09 204 PRO A O 1
ATOM 1538 N N . MET A 1 205 ? 11.762 -29.421 -21.037 1.00 57.50 205 MET A N 1
ATOM 1539 C CA . MET A 1 205 ? 10.731 -30.326 -21.513 1.00 57.50 205 MET A CA 1
ATOM 1540 C C . MET A 1 205 ? 10.843 -31.584 -20.651 1.00 57.50 205 MET A C 1
ATOM 1542 O O . MET A 1 205 ? 11.846 -32.294 -20.727 1.00 57.50 205 MET A O 1
ATOM 1546 N N . GLN A 1 206 ? 9.861 -31.823 -19.776 1.00 57.38 206 GLN A N 1
ATOM 1547 C CA . GLN A 1 206 ? 9.762 -33.087 -19.056 1.00 57.38 206 GLN A CA 1
ATOM 1548 C C . GLN A 1 206 ? 9.711 -34.187 -20.114 1.00 57.38 206 GLN A C 1
ATOM 1550 O O . GLN A 1 206 ? 8.735 -34.308 -20.854 1.00 57.38 206 GLN A O 1
ATOM 1555 N N . ALA A 1 207 ? 10.810 -34.930 -20.242 1.00 48.47 207 ALA A N 1
ATOM 1556 C CA . ALA A 1 207 ? 10.884 -36.075 -21.122 1.00 48.47 207 ALA A CA 1
ATOM 1557 C C . ALA A 1 207 ? 9.793 -37.049 -20.677 1.00 48.47 207 ALA A C 1
ATOM 1559 O O . ALA A 1 207 ? 9.876 -37.619 -19.589 1.00 48.47 207 ALA A O 1
ATOM 1560 N N . ALA A 1 208 ? 8.755 -37.189 -21.503 1.00 51.62 208 ALA A N 1
ATOM 1561 C CA . ALA A 1 208 ? 7.743 -38.213 -21.340 1.00 51.62 208 ALA A CA 1
ATOM 1562 C C . ALA A 1 208 ? 8.465 -39.548 -21.134 1.00 51.62 208 ALA A C 1
ATOM 1564 O O . ALA A 1 208 ? 9.261 -39.973 -21.980 1.00 51.62 208 ALA A O 1
ATOM 1565 N N . GLY A 1 209 ? 8.241 -40.154 -19.968 1.00 48.72 209 GLY A N 1
ATOM 1566 C CA . GLY A 1 209 ? 8.748 -41.475 -19.652 1.00 48.72 209 GLY A CA 1
ATOM 1567 C C . GLY A 1 209 ? 8.348 -42.415 -20.777 1.00 48.72 209 GLY A C 1
ATOM 1568 O O . GLY A 1 209 ? 7.166 -42.604 -21.048 1.00 48.72 209 GLY A O 1
ATOM 1569 N N . ARG A 1 210 ? 9.345 -42.966 -21.472 1.00 52.56 210 ARG A N 1
ATOM 1570 C CA . ARG A 1 210 ? 9.130 -44.083 -22.384 1.00 52.56 210 ARG A CA 1
ATOM 1571 C C . ARG A 1 210 ? 8.624 -45.249 -21.543 1.00 52.56 210 ARG A C 1
ATOM 1573 O O . ARG A 1 210 ? 9.418 -45.914 -20.874 1.00 52.56 210 ARG A O 1
ATOM 1580 N N . GLU A 1 211 ? 7.317 -45.473 -21.570 1.00 52.81 211 GLU A N 1
ATOM 1581 C CA . GLU A 1 211 ? 6.719 -46.729 -21.141 1.00 52.81 211 GLU A CA 1
ATOM 1582 C C . GLU A 1 211 ? 7.322 -47.836 -22.008 1.00 52.81 211 GLU A C 1
ATOM 1584 O O . GLU A 1 211 ? 7.069 -47.936 -23.209 1.00 52.81 211 GLU A O 1
ATOM 1589 N N . HIS A 1 212 ? 8.216 -48.625 -21.416 1.00 53.91 212 HIS A N 1
ATOM 1590 C CA . HIS A 1 212 ? 8.741 -49.817 -22.059 1.00 53.91 212 HIS A CA 1
ATOM 1591 C C . HIS A 1 212 ? 7.642 -50.875 -22.015 1.00 53.91 212 HIS A C 1
ATOM 1593 O O . HIS A 1 212 ? 7.345 -51.437 -20.960 1.00 53.91 212 HIS A O 1
ATOM 1599 N N . GLY A 1 213 ? 7.028 -51.109 -23.175 1.00 51.69 213 GLY A N 1
ATOM 1600 C CA . GLY A 1 213 ? 6.078 -52.188 -23.398 1.00 51.69 213 GLY A CA 1
ATOM 1601 C C . GLY A 1 213 ? 6.683 -53.532 -23.002 1.00 51.69 213 GLY A C 1
ATOM 1602 O O . GLY A 1 213 ? 7.653 -53.998 -23.598 1.00 51.69 213 GLY A O 1
ATOM 1603 N N . SER A 1 214 ? 6.095 -54.147 -21.980 1.00 52.97 214 SER A N 1
ATOM 1604 C CA . SER A 1 214 ? 6.382 -55.518 -21.576 1.00 52.97 214 SER A CA 1
ATOM 1605 C C . SER A 1 214 ? 5.655 -56.467 -22.529 1.00 52.97 214 SER A C 1
ATOM 1607 O O . SER A 1 214 ? 4.440 -56.639 -22.444 1.00 52.97 214 SER A O 1
ATOM 1609 N N . LEU A 1 215 ? 6.391 -57.053 -23.473 1.00 53.84 215 LEU A N 1
ATOM 1610 C CA . LEU A 1 215 ? 5.917 -58.170 -24.286 1.00 53.84 215 LEU A CA 1
ATOM 1611 C C . LEU A 1 215 ? 6.114 -59.468 -23.489 1.00 53.84 215 LEU A C 1
ATOM 1613 O O . LEU A 1 215 ? 7.243 -59.900 -23.267 1.00 53.84 215 LEU A O 1
ATOM 1617 N N . ARG A 1 216 ? 5.011 -60.099 -23.072 1.00 51.53 216 ARG A N 1
ATOM 1618 C CA . ARG A 1 216 ? 4.985 -61.513 -22.665 1.00 51.53 216 ARG A CA 1
ATOM 1619 C C . ARG A 1 216 ? 4.612 -62.372 -23.878 1.00 51.53 216 ARG A C 1
ATOM 1621 O O . ARG A 1 216 ? 3.583 -62.077 -24.486 1.00 51.53 216 ARG A O 1
ATOM 1628 N N . PRO A 1 217 ? 5.360 -63.436 -24.210 1.00 61.91 217 PRO A N 1
ATOM 1629 C CA . PRO A 1 217 ? 4.841 -64.508 -25.041 1.00 61.91 217 PRO A CA 1
ATOM 1630 C C . PRO A 1 217 ? 4.135 -65.577 -24.193 1.00 61.91 217 PRO A C 1
ATOM 1632 O O . PRO A 1 217 ? 4.390 -65.708 -22.992 1.00 61.91 217 PRO A O 1
ATOM 1635 N N . ALA A 1 218 ? 3.210 -66.264 -24.864 1.00 58.81 218 ALA A N 1
ATOM 1636 C CA . ALA A 1 218 ? 2.396 -67.383 -24.399 1.00 58.81 218 ALA A CA 1
ATOM 1637 C C . ALA A 1 218 ? 3.194 -68.685 -24.238 1.00 58.81 218 ALA A C 1
ATOM 1639 O O . ALA A 1 218 ? 4.243 -68.818 -24.909 1.00 58.81 218 ALA A O 1
#

Sequence (218 aa):
LRALAGLDTPALALHVAGLVREYIDAHPEDGTHAAEYVDLRLEHGPAARALLLPLVTGLLRDRPAPPPVRSALARVLAGAGSTASRPLRAELLEVLLEFEQTTGRDPDVLDALLQAAAAGAGARPEIRTRALVHRAGMLLVRTPEGAARFDRRLVELARDVPGFAALVIRWLADAPQEWAAVVGPSARRTVEALETSRRAMPMPMQAAGREHGSLRPA